Protein AF-0000000084368181 (afdb_homodimer)

Nearest PDB structures (foldseek):
  5nnj-assembly2_D  TM=4.542E-01  e=1.292E+00  Mus musculus
  5nnj-assembly2_C  TM=4.601E-01  e=1.768E+00  Mus musculus
  3c99-assembly1_A  TM=6.081E-01  e=5.822E+00  Drosophila melanogaster
  8bx8-assembly1_D  TM=3.683E-01  e=2.576E+00  Tetrahymena thermophila
  8glv-assembly1_Aa  TM=2.791E-01  e=5.468E+00  Chlamydomonas reinhardtii

Structure (mmCIF, N/CA/C/O backbone):
data_AF-0000000084368181-model_v1
#
loop_
_entity.id
_entity.type
_entity.pdbx_description
1 polymer 'Uncharacterized protein'
#
loop_
_atom_site.group_PDB
_atom_site.id
_atom_site.type_symbol
_atom_site.label_atom_id
_atom_site.label_alt_id
_atom_site.label_comp_id
_atom_site.label_asym_id
_atom_site.label_entity_id
_atom_site.label_seq_id
_atom_site.pdbx_PDB_ins_code
_atom_site.Cartn_x
_atom_site.Cartn_y
_atom_site.Cartn_z
_atom_site.occupancy
_atom_site.B_iso_or_equiv
_atom_site.auth_seq_id
_atom_site.auth_comp_id
_atom_site.auth_asym_id
_atom_site.auth_atom_id
_atom_site.pdbx_PDB_model_num
ATOM 1 N N . MET A 1 1 ? -5.16 -38.75 -65.562 1 32.28 1 MET A N 1
ATOM 2 C CA . MET A 1 1 ? -5.867 -38.469 -64.375 1 32.28 1 MET A CA 1
ATOM 3 C C . MET A 1 1 ? -4.906 -38.469 -63.156 1 32.28 1 MET A C 1
ATOM 5 O O . MET A 1 1 ? -4.422 -39.531 -62.75 1 32.28 1 MET A O 1
ATOM 9 N N . LEU A 1 2 ? -4.02 -37.344 -62.938 1 42.06 2 LEU A N 1
ATOM 10 C CA . LEU A 1 2 ? -2.938 -37.156 -62 1 42.06 2 LEU A CA 1
ATOM 11 C C . LEU A 1 2 ? -3.482 -37.062 -60.562 1 42.06 2 LEU A C 1
ATOM 13 O O . LEU A 1 2 ? -4.25 -36.125 -60.25 1 42.06 2 LEU A O 1
ATOM 17 N N . LYS A 1 3 ? -3.58 -38.188 -59.812 1 43.19 3 LYS A N 1
ATOM 18 C CA . LYS A 1 3 ? -3.98 -38.312 -58.406 1 43.19 3 LYS A CA 1
ATOM 19 C C . LYS A 1 3 ? -3.072 -37.5 -57.5 1 43.19 3 LYS A C 1
ATOM 21 O O . LYS A 1 3 ? -1.874 -37.781 -57.406 1 43.19 3 LYS A O 1
ATOM 26 N N . LEU A 1 4 ? -3.312 -36.188 -57.312 1 40.5 4 LEU A N 1
ATOM 27 C CA . LEU A 1 4 ? -2.623 -35.375 -56.312 1 40.5 4 LEU A CA 1
ATOM 28 C C . LEU A 1 4 ? -2.859 -35.906 -54.906 1 40.5 4 LEU A C 1
ATOM 30 O O . LEU A 1 4 ? -3.996 -35.938 -54.438 1 40.5 4 LEU A O 1
ATOM 34 N N . ARG A 1 5 ? -1.979 -36.781 -54.406 1 43.75 5 ARG A N 1
ATOM 35 C CA . ARG A 1 5 ? -1.954 -37.25 -53 1 43.75 5 ARG A CA 1
ATOM 36 C C . ARG A 1 5 ? -1.767 -36.094 -52.031 1 43.75 5 ARG A C 1
ATOM 38 O O . ARG A 1 5 ? -0.73 -35.406 -52.062 1 43.75 5 ARG A O 1
ATOM 45 N N . GLN A 1 6 ? -2.848 -35.312 -51.625 1 41.56 6 GLN A N 1
ATOM 46 C CA . GLN A 1 6 ? -2.754 -34.312 -50.562 1 41.56 6 GLN A CA 1
ATOM 47 C C . GLN A 1 6 ? -2.248 -34.969 -49.25 1 41.56 6 GLN A C 1
ATOM 49 O O . GLN A 1 6 ? -2.82 -35.938 -48.781 1 41.56 6 GLN A O 1
ATOM 54 N N . SER A 1 7 ? -0.962 -35.031 -48.969 1 41.5 7 SER A N 1
ATOM 55 C CA . SER A 1 7 ? -0.404 -35.438 -47.688 1 41.5 7 SER A CA 1
ATOM 56 C C . SER A 1 7 ? -1.045 -34.688 -46.531 1 41.5 7 SER A C 1
ATOM 58 O O . SER A 1 7 ? -1.044 -33.469 -46.5 1 41.5 7 SER A O 1
ATOM 60 N N . LEU A 1 8 ? -2.115 -35.156 -46 1 42.09 8 LEU A N 1
ATOM 61 C CA . LEU A 1 8 ? -2.676 -34.625 -44.75 1 42.09 8 LEU A CA 1
ATOM 62 C C . LEU A 1 8 ? -1.627 -34.625 -43.656 1 42.09 8 LEU A C 1
ATOM 64 O O . LEU A 1 8 ? -1.164 -35.688 -43.219 1 42.09 8 LEU A O 1
ATOM 68 N N . LYS A 1 9 ? -0.692 -33.656 -43.719 1 41.78 9 LYS A N 1
ATOM 69 C CA . LYS A 1 9 ? 0.228 -33.5 -42.594 1 41.78 9 LYS A CA 1
ATOM 70 C C . LYS A 1 9 ? -0.516 -33.5 -41.281 1 41.78 9 LYS A C 1
ATOM 72 O O . LYS A 1 9 ? -1.484 -32.75 -41.094 1 41.78 9 LYS A O 1
ATOM 77 N N . SER A 1 10 ? -0.56 -34.656 -40.594 1 40.66 10 SER A N 1
ATOM 78 C CA . SER A 1 10 ? -1.075 -34.781 -39.25 1 40.66 10 SER A CA 1
ATOM 79 C C . SER A 1 10 ? -0.501 -33.719 -38.312 1 40.66 10 SER A C 1
ATOM 81 O O . SER A 1 10 ? 0.712 -33.5 -38.281 1 40.66 10 SER A O 1
ATOM 83 N N . ILE A 1 11 ? -1.146 -32.656 -38.156 1 42.47 11 ILE A N 1
ATOM 84 C CA . ILE A 1 11 ? -0.788 -31.719 -37.094 1 42.47 11 ILE A CA 1
ATOM 85 C C . ILE A 1 11 ? -0.52 -32.469 -35.781 1 42.47 11 ILE A C 1
ATOM 87 O O . ILE A 1 11 ? -1.409 -33.156 -35.25 1 42.47 11 ILE A O 1
ATOM 91 N N . HIS A 1 12 ? 0.588 -33.25 -35.719 1 37.12 12 HIS A N 1
ATOM 92 C CA . HIS A 1 12 ? 0.976 -33.844 -34.438 1 37.12 12 HIS A CA 1
ATOM 93 C C . HIS A 1 12 ? 0.698 -32.875 -33.281 1 37.12 12 HIS A C 1
ATOM 95 O O . HIS A 1 12 ? 1.16 -31.734 -33.312 1 37.12 12 HIS A O 1
ATOM 101 N N . SER A 1 13 ? -0.52 -32.875 -32.812 1 41.38 13 SER A N 1
ATOM 102 C CA . SER A 1 13 ? -0.809 -32.219 -31.547 1 41.38 13 SER A CA 1
ATOM 103 C C . SER A 1 13 ? 0.267 -32.531 -30.5 1 41.38 13 SER A C 1
ATOM 105 O O . SER A 1 13 ? 0.464 -33.688 -30.125 1 41.38 13 SER A O 1
ATOM 107 N N . GLN A 1 14 ? 1.488 -32.188 -30.609 1 43.81 14 GLN A N 1
ATOM 108 C CA . GLN A 1 14 ? 2.475 -32.406 -29.562 1 43.81 14 GLN A CA 1
ATOM 109 C C . GLN A 1 14 ? 1.812 -32.438 -28.188 1 43.81 14 GLN A C 1
ATOM 111 O O . GLN A 1 14 ? 1.131 -31.5 -27.797 1 43.81 14 GLN A O 1
ATOM 116 N N . ARG A 1 15 ? 1.293 -33.531 -27.75 1 48.28 15 ARG A N 1
ATOM 117 C CA . ARG A 1 15 ? 0.734 -33.812 -26.422 1 48.28 15 ARG A CA 1
ATOM 118 C C . ARG A 1 15 ? 1.479 -33.031 -25.344 1 48.28 15 ARG A C 1
ATOM 120 O O . ARG A 1 15 ? 2.576 -33.406 -24.938 1 48.28 15 ARG A O 1
ATOM 127 N N . ARG A 1 16 ? 1.591 -31.719 -25.391 1 57.09 16 ARG A N 1
ATOM 128 C CA . ARG A 1 16 ? 2.344 -30.875 -24.469 1 57.09 16 ARG A CA 1
ATOM 129 C C . ARG A 1 16 ? 2.025 -31.234 -23.016 1 57.09 16 ARG A C 1
ATOM 131 O O . ARG A 1 16 ? 0.858 -31.266 -22.625 1 57.09 16 ARG A O 1
ATOM 138 N N . THR A 1 17 ? 3.004 -32.062 -22.359 1 72.56 17 THR A N 1
ATOM 139 C CA . THR A 1 17 ? 3.027 -32.562 -20.984 1 72.56 17 THR A CA 1
ATOM 140 C C . THR A 1 17 ? 2.633 -31.453 -20.016 1 72.56 17 THR A C 1
ATOM 142 O O . THR A 1 17 ? 3.045 -30.297 -20.172 1 72.56 17 THR A O 1
ATOM 145 N N . LEU A 1 18 ? 1.493 -31.578 -19.453 1 83.88 18 LEU A N 1
ATOM 146 C CA . LEU A 1 18 ? 1.002 -30.75 -18.344 1 83.88 18 LEU A CA 1
ATOM 147 C C . LEU A 1 18 ? 1.658 -31.156 -17.031 1 83.88 18 LEU A C 1
ATOM 149 O O . LEU A 1 18 ? 1.724 -32.344 -16.703 1 83.88 18 LEU A O 1
ATOM 153 N N . ILE A 1 19 ? 2.357 -30.25 -16.406 1 90.69 19 ILE A N 1
ATOM 154 C CA . ILE A 1 19 ? 2.99 -30.453 -15.109 1 90.69 19 ILE A CA 1
ATOM 155 C C . ILE A 1 19 ? 2.293 -29.609 -14.047 1 90.69 19 ILE A C 1
ATOM 157 O O . ILE A 1 19 ? 2.031 -28.422 -14.273 1 90.69 19 ILE A O 1
ATOM 161 N N . THR A 1 20 ? 1.934 -30.25 -13 1 92.5 20 THR A N 1
ATOM 162 C CA . THR A 1 20 ? 1.486 -29.484 -11.844 1 92.5 20 THR A CA 1
ATOM 163 C C . THR A 1 20 ? 2.68 -28.938 -11.062 1 92.5 20 THR A C 1
ATOM 165 O O . THR A 1 20 ? 3.639 -29.656 -10.797 1 92.5 20 THR A O 1
ATOM 168 N N . TYR A 1 21 ? 2.617 -27.672 -10.734 1 94.62 21 TYR A N 1
ATOM 169 C CA . TYR A 1 21 ? 3.713 -27.078 -9.977 1 94.62 21 TYR A CA 1
ATOM 170 C C . TYR A 1 21 ? 3.883 -27.766 -8.633 1 94.62 21 TYR A C 1
ATOM 172 O O . TYR A 1 21 ? 2.914 -27.938 -7.887 1 94.62 21 TYR A O 1
ATOM 180 N N . SER A 1 22 ? 5.02 -28.172 -8.258 1 89.81 22 SER A N 1
ATOM 181 C CA . SER A 1 22 ? 5.289 -29.078 -7.148 1 89.81 22 SER A CA 1
ATOM 182 C C . SER A 1 22 ? 5.094 -28.391 -5.801 1 89.81 22 SER A C 1
ATOM 184 O O . SER A 1 22 ? 4.758 -29.031 -4.809 1 89.81 22 SER A O 1
ATOM 186 N N . LYS A 1 23 ? 5.285 -27.078 -5.699 1 91.31 23 LYS A N 1
ATOM 187 C CA . LYS A 1 23 ? 5.273 -26.375 -4.418 1 91.31 23 LYS A CA 1
ATOM 188 C C . LYS A 1 23 ? 3.867 -25.906 -4.062 1 91.31 23 LYS A C 1
ATOM 190 O O . LYS A 1 23 ? 3.623 -25.453 -2.943 1 91.31 23 LYS A O 1
ATOM 195 N N . GLN A 1 24 ? 2.973 -25.922 -5.051 1 89.75 24 GLN A N 1
ATOM 196 C CA . GLN A 1 24 ? 1.565 -25.641 -4.797 1 89.75 24 GLN A CA 1
ATOM 197 C C . GLN A 1 24 ? 0.673 -26.266 -5.859 1 89.75 24 GLN A C 1
ATOM 199 O O . GLN A 1 24 ? 1.143 -26.625 -6.945 1 89.75 24 GLN A O 1
ATOM 204 N N . ASN A 1 25 ? -0.573 -26.359 -5.613 1 92.62 25 ASN A N 1
ATOM 205 C CA . ASN A 1 25 ? -1.427 -27.172 -6.461 1 92.62 25 ASN A CA 1
ATOM 206 C C . ASN A 1 25 ? -2.357 -26.328 -7.316 1 92.62 25 ASN A C 1
ATOM 208 O O . ASN A 1 25 ? -3.289 -26.844 -7.934 1 92.62 25 ASN A O 1
ATOM 212 N N . GLN A 1 26 ? -2.176 -25.047 -7.312 1 96.94 26 GLN A N 1
ATOM 213 C CA . GLN A 1 26 ? -3.076 -24.203 -8.086 1 96.94 26 GLN A CA 1
ATOM 214 C C . GLN A 1 26 ? -2.5 -23.906 -9.469 1 96.94 26 GLN A C 1
ATOM 216 O O . GLN A 1 26 ? -3.227 -23.484 -10.375 1 96.94 26 GLN A O 1
ATOM 221 N N . LEU A 1 27 ? -1.172 -24.109 -9.648 1 97.12 27 LEU A N 1
ATOM 222 C CA . LEU A 1 27 ? -0.516 -23.672 -10.875 1 97.12 27 LEU A CA 1
ATOM 223 C C . LEU A 1 27 ? -0.106 -24.875 -11.727 1 97.12 27 LEU A C 1
ATOM 225 O O . LEU A 1 27 ? 0.336 -25.891 -11.195 1 97.12 27 LEU A O 1
ATOM 229 N N . TYR A 1 28 ? -0.161 -24.688 -12.984 1 96 28 TYR A N 1
ATOM 230 C CA . TYR A 1 28 ? 0.244 -25.672 -13.977 1 96 28 TYR A CA 1
ATOM 231 C C . TYR A 1 28 ? 1.354 -25.141 -14.867 1 96 28 TYR A C 1
ATOM 233 O O . TYR A 1 28 ? 1.358 -23.953 -15.211 1 96 28 TYR A O 1
ATOM 241 N N . ILE A 1 29 ? 2.193 -26 -15.18 1 96.5 29 ILE A N 1
ATOM 242 C CA . ILE A 1 29 ? 3.322 -25.656 -16.031 1 96.5 29 ILE A CA 1
ATOM 243 C C . ILE A 1 29 ? 3.137 -26.266 -17.406 1 96.5 29 ILE A C 1
ATOM 245 O O . ILE A 1 29 ? 2.852 -27.469 -17.531 1 96.5 29 ILE A O 1
ATOM 249 N N . HIS A 1 30 ? 3.264 -25.406 -18.453 1 95.06 30 HIS A N 1
ATOM 250 C CA . HIS A 1 30 ? 3.168 -25.828 -19.844 1 95.06 30 HIS A CA 1
ATOM 251 C C . HIS A 1 30 ? 4.496 -25.641 -20.562 1 95.06 30 HIS A C 1
ATOM 253 O O . HIS A 1 30 ? 4.809 -24.547 -21.016 1 95.06 30 HIS A O 1
ATOM 259 N N . PRO A 1 31 ? 5.227 -26.766 -20.656 1 93.81 31 PRO A N 1
ATOM 260 C CA . PRO A 1 31 ? 6.539 -26.641 -21.297 1 93.81 31 PRO A CA 1
ATOM 261 C C . PRO A 1 31 ? 6.441 -26.219 -22.75 1 93.81 31 PRO A C 1
ATOM 263 O O . PRO A 1 31 ? 5.539 -26.672 -23.469 1 93.81 31 PRO A O 1
ATOM 266 N N . LYS A 1 32 ? 7.277 -25.25 -23 1 89.19 32 LYS A N 1
ATOM 267 C CA . LYS A 1 32 ? 7.418 -24.812 -24.391 1 89.19 32 LYS A CA 1
ATOM 268 C C . LYS A 1 32 ? 8.805 -25.141 -24.938 1 89.19 32 LYS A C 1
ATOM 270 O O . LYS A 1 32 ? 9.438 -26.109 -24.5 1 89.19 32 LYS A O 1
ATOM 275 N N . SER A 1 33 ? 9.242 -24.469 -25.953 1 87.56 33 SER A N 1
ATOM 276 C CA . SER A 1 33 ? 10.555 -24.719 -26.547 1 87.56 33 SER A CA 1
ATOM 277 C C . SER A 1 33 ? 11.648 -23.922 -25.844 1 87.56 33 SER A C 1
ATOM 279 O O . SER A 1 33 ? 11.359 -22.969 -25.109 1 87.56 33 SER A O 1
ATOM 281 N N . ASN A 1 34 ? 12.859 -24.391 -25.922 1 91.81 34 ASN A N 1
ATOM 282 C CA . ASN A 1 34 ? 14.047 -23.672 -25.484 1 91.81 34 ASN A CA 1
ATOM 283 C C . ASN A 1 34 ? 14.008 -23.406 -23.969 1 91.81 34 ASN A C 1
ATOM 285 O O . ASN A 1 34 ? 14.344 -22.312 -23.531 1 91.81 34 ASN A O 1
ATOM 289 N N . ASN A 1 35 ? 13.484 -24.359 -23.172 1 93.38 35 ASN A N 1
ATOM 290 C CA . ASN A 1 35 ? 13.461 -24.328 -21.719 1 93.38 35 ASN A CA 1
ATOM 291 C C . ASN A 1 35 ? 12.5 -23.266 -21.203 1 93.38 35 ASN A C 1
ATOM 293 O O . ASN A 1 35 ? 12.562 -22.891 -20.016 1 93.38 35 ASN A O 1
ATOM 297 N N . LYS A 1 36 ? 11.75 -22.75 -22.125 1 94.44 36 LYS A N 1
ATOM 298 C CA . LYS A 1 36 ? 10.695 -21.828 -21.719 1 94.44 36 LYS A CA 1
ATOM 299 C C . LYS A 1 36 ? 9.43 -22.578 -21.312 1 94.44 36 LYS A C 1
ATOM 301 O O . LYS A 1 36 ? 9.031 -23.531 -21.984 1 94.44 36 LYS A O 1
ATOM 306 N N . ASN A 1 37 ? 8.875 -22.156 -20.219 1 95.5 37 ASN A N 1
ATOM 307 C CA . ASN A 1 37 ? 7.676 -22.797 -19.688 1 95.5 37 ASN A CA 1
ATOM 308 C C . ASN A 1 37 ? 6.617 -21.766 -19.297 1 95.5 37 ASN A C 1
ATOM 310 O O . ASN A 1 37 ? 6.906 -20.812 -18.578 1 95.5 37 ASN A O 1
ATOM 314 N N . LEU A 1 38 ? 5.414 -21.969 -19.797 1 95.31 38 LEU A N 1
ATOM 315 C CA . LEU A 1 38 ? 4.297 -21.141 -19.375 1 95.31 38 LEU A CA 1
ATOM 316 C C . LEU A 1 38 ? 3.723 -21.625 -18.047 1 95.31 38 LEU A C 1
ATOM 318 O O . LEU A 1 38 ? 3.688 -22.828 -17.781 1 95.31 38 LEU A O 1
ATOM 322 N N . VAL A 1 39 ? 3.34 -20.703 -17.25 1 96.44 39 VAL A N 1
ATOM 323 C CA . VAL A 1 39 ? 2.682 -21.031 -15.992 1 96.44 39 VAL A CA 1
ATOM 324 C C . VAL A 1 39 ? 1.277 -20.438 -15.969 1 96.44 39 VAL A C 1
ATOM 326 O O . VAL A 1 39 ? 1.088 -19.266 -16.312 1 96.44 39 VAL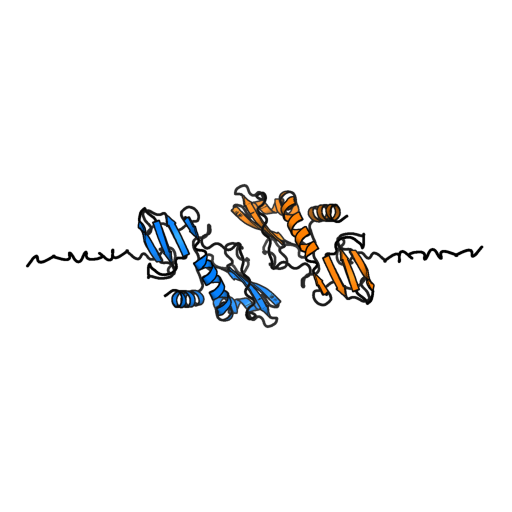 A O 1
ATOM 329 N N . SER A 1 40 ? 0.311 -21.234 -15.609 1 96.25 40 SER A N 1
ATOM 330 C CA . SER A 1 40 ? -1.065 -20.75 -15.586 1 96.25 40 SER A CA 1
ATOM 331 C C . SER A 1 40 ? -1.885 -21.453 -14.516 1 96.25 40 SER A C 1
ATOM 333 O O . SER A 1 40 ? -1.409 -22.406 -13.883 1 96.25 40 SER A O 1
ATOM 335 N N . PHE A 1 41 ? -3.137 -20.984 -14.289 1 97 41 PHE A N 1
ATOM 336 C CA . PHE A 1 41 ? -4.066 -21.594 -13.34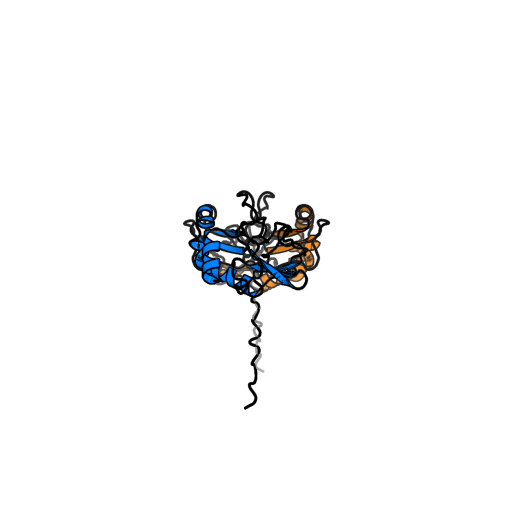4 1 97 41 PHE A CA 1
ATOM 337 C C . PHE A 1 41 ? -4.914 -22.656 -14.031 1 97 41 PHE A C 1
ATOM 339 O O . PHE A 1 41 ? -5.793 -23.25 -13.406 1 97 41 PHE A O 1
ATOM 346 N N . SER A 1 42 ? -4.645 -22.906 -15.289 1 93.88 42 SER A N 1
ATOM 347 C CA . SER A 1 42 ? -5.469 -23.828 -16.062 1 93.88 42 SER A CA 1
ATOM 348 C C . SER A 1 42 ? -4.629 -24.969 -16.641 1 93.88 42 SER A C 1
ATOM 350 O O . SER A 1 42 ? -3.469 -24.766 -17 1 93.88 42 SER A O 1
ATOM 352 N N . LYS A 1 43 ? -5.215 -26.078 -16.781 1 91.56 43 LYS A N 1
ATOM 353 C CA . LYS A 1 43 ? -4.562 -27.203 -17.438 1 91.56 43 LYS A CA 1
ATOM 354 C C . LYS A 1 43 ? -4.453 -26.984 -18.938 1 91.56 43 LYS A C 1
ATOM 356 O O . LYS A 1 43 ? -3.65 -27.641 -19.609 1 91.56 43 LYS A O 1
ATOM 361 N N . ASN A 1 44 ? -5.301 -26.062 -19.391 1 91.12 44 ASN A N 1
ATOM 362 C CA . ASN A 1 44 ? -5.297 -25.734 -20.812 1 91.12 44 ASN A CA 1
ATOM 363 C C . ASN A 1 44 ? -4.121 -24.828 -21.188 1 91.12 44 ASN A C 1
ATOM 365 O O . ASN A 1 44 ? -4.047 -23.688 -20.734 1 91.12 44 ASN A O 1
ATOM 369 N N . PRO A 1 45 ? -3.24 -25.297 -22.031 1 90.12 45 PRO A N 1
ATOM 370 C CA . PRO A 1 45 ? -2.068 -24.5 -22.391 1 90.12 45 PRO A CA 1
ATOM 371 C C . PRO A 1 45 ? -2.436 -23.219 -23.141 1 90.12 45 PRO A C 1
ATOM 373 O O . PRO A 1 45 ? -1.611 -22.312 -23.266 1 90.12 45 PRO A O 1
ATOM 376 N N . GLU A 1 46 ? -3.627 -23.109 -23.625 1 90.94 46 GLU A N 1
ATOM 377 C CA . GLU A 1 46 ? -4.043 -21.953 -24.391 1 90.94 46 GLU A CA 1
ATOM 378 C C . GLU A 1 46 ? -4.672 -20.891 -23.484 1 90.94 46 GLU A C 1
ATOM 380 O O . GLU A 1 46 ? -4.98 -19.781 -23.938 1 90.94 46 GLU A O 1
ATOM 385 N N . SER A 1 47 ? -4.848 -21.266 -22.234 1 92.44 47 SER A N 1
ATOM 386 C CA . SER A 1 47 ? -5.426 -20.328 -21.281 1 92.44 47 SER A CA 1
ATOM 387 C C . SER A 1 47 ? -4.449 -19.188 -20.953 1 92.44 47 SER A C 1
ATOM 389 O O . SER A 1 47 ? -3.252 -19.312 -21.219 1 92.44 47 SER A O 1
ATOM 391 N N . LEU A 1 48 ? -5 -18.156 -20.484 1 95.44 48 LEU A N 1
ATOM 392 C CA . LEU A 1 48 ? -4.199 -17 -20.109 1 95.44 48 LEU A CA 1
ATOM 393 C C . LEU A 1 48 ? -3.17 -17.359 -19.047 1 95.44 48 LEU A C 1
ATOM 395 O O . LEU A 1 48 ? -3.531 -17.812 -17.953 1 95.44 48 LEU A O 1
ATOM 399 N N . ALA A 1 49 ? -1.911 -17.219 -19.344 1 96 49 ALA A N 1
ATOM 400 C CA . ALA A 1 49 ? -0.822 -17.562 -18.438 1 96 49 ALA A CA 1
ATOM 401 C C . ALA A 1 49 ? -0.511 -16.406 -17.484 1 96 49 ALA A C 1
ATOM 403 O O . ALA A 1 49 ? -0.744 -15.242 -17.812 1 96 49 ALA A O 1
ATOM 404 N N . ILE A 1 50 ? 0.027 -16.766 -16.25 1 97.44 50 ILE A N 1
ATOM 405 C CA . ILE A 1 50 ? 0.493 -15.711 -15.367 1 97.44 50 ILE A CA 1
ATOM 406 C C . ILE A 1 50 ? 1.809 -15.141 -15.891 1 97.44 50 ILE A C 1
ATOM 408 O O . ILE A 1 50 ? 2.127 -13.969 -15.641 1 97.44 50 ILE A O 1
ATOM 412 N N . GLY A 1 51 ? 2.553 -15.977 -16.578 1 97.19 51 GLY A N 1
ATOM 413 C CA . GLY A 1 51 ? 3.836 -15.594 -17.141 1 97.19 51 GLY A CA 1
ATOM 414 C C . GLY A 1 51 ? 4.66 -16.781 -17.594 1 97.19 51 GLY A C 1
ATOM 415 O O . GLY A 1 51 ? 4.121 -17.859 -17.844 1 97.19 51 GLY A O 1
ATOM 416 N N . GLU A 1 52 ? 5.957 -16.469 -17.812 1 96.44 52 GLU A N 1
ATOM 417 C CA . GLU A 1 52 ? 6.891 -17.484 -18.281 1 96.44 52 GLU A CA 1
ATOM 418 C C . GLU A 1 52 ? 8.133 -17.547 -17.406 1 96.44 52 GLU A C 1
ATOM 420 O O . GLU A 1 52 ? 8.562 -16.531 -16.859 1 96.44 52 GLU A O 1
ATOM 425 N N . PHE A 1 53 ? 8.625 -18.828 -17.219 1 96.69 53 PHE A N 1
ATOM 426 C CA . PHE A 1 53 ? 9.891 -18.969 -16.5 1 96.69 53 PHE A CA 1
ATOM 427 C C . PHE A 1 53 ? 10.812 -19.953 -17.219 1 96.69 53 PHE A C 1
ATOM 429 O O . PHE A 1 53 ? 10.352 -20.781 -18 1 96.69 53 PHE A O 1
ATOM 436 N N . TYR A 1 54 ? 12.055 -19.781 -17 1 96.5 54 TYR A N 1
ATOM 437 C CA . TYR A 1 54 ? 13.07 -20.625 -17.641 1 96.5 54 TYR A CA 1
ATOM 438 C C . TYR A 1 54 ? 13.453 -21.797 -16.75 1 96.5 54 TYR A C 1
ATOM 440 O O . TYR A 1 54 ? 13.789 -21.609 -15.578 1 96.5 54 TYR A O 1
ATOM 448 N N . SER A 1 55 ? 13.375 -22.938 -17.297 1 95.5 55 SER A N 1
ATOM 449 C CA . SER A 1 55 ? 13.836 -24.141 -16.609 1 95.5 55 SER A CA 1
ATOM 450 C C . SER A 1 55 ? 13.984 -25.312 -17.578 1 95.5 55 SER A C 1
ATOM 452 O O . SER A 1 55 ? 13.117 -25.531 -18.422 1 95.5 55 SER A O 1
ATOM 454 N N . SER A 1 56 ? 15.055 -26.031 -17.484 1 94.19 56 SER A N 1
ATOM 455 C CA . SER A 1 56 ? 15.25 -27.25 -18.281 1 94.19 56 SER A CA 1
ATOM 456 C C . SER A 1 56 ? 14.57 -28.438 -17.625 1 94.19 56 SER A C 1
ATOM 458 O O . SER A 1 56 ? 14.406 -29.484 -18.25 1 94.19 56 SER A O 1
ATOM 460 N N . ASN A 1 57 ? 14.195 -28.297 -16.406 1 93.12 57 ASN A N 1
ATOM 461 C CA . ASN A 1 57 ? 13.508 -29.328 -15.633 1 93.12 57 ASN A CA 1
ATOM 462 C C . ASN A 1 57 ? 12.359 -28.75 -14.812 1 93.12 57 ASN A C 1
ATOM 464 O O . ASN A 1 57 ? 12.398 -28.766 -13.578 1 93.12 57 ASN A O 1
ATOM 468 N N . PRO A 1 58 ? 11.328 -28.328 -15.469 1 92.81 58 PRO A N 1
ATOM 469 C CA . PRO A 1 58 ? 10.258 -27.578 -14.805 1 92.81 58 PRO A CA 1
ATOM 470 C C . PRO A 1 58 ? 9.508 -28.406 -13.766 1 92.81 58 PRO A C 1
ATOM 472 O O . PRO A 1 58 ? 8.883 -27.844 -12.867 1 92.81 58 PRO A O 1
ATOM 475 N N . GLU A 1 59 ? 9.547 -29.719 -13.797 1 89 59 GLU A N 1
ATOM 476 C CA . GLU A 1 59 ? 8.867 -30.594 -12.836 1 89 59 GLU A CA 1
ATOM 477 C C . GLU A 1 59 ? 9.508 -30.5 -11.453 1 89 59 GLU A C 1
ATOM 479 O O . GLU A 1 59 ? 8.836 -30.688 -10.438 1 89 59 GLU A O 1
ATOM 484 N N . ASN A 1 60 ? 10.758 -30.156 -11.438 1 91.12 60 ASN A N 1
ATOM 485 C CA . ASN A 1 60 ? 11.5 -30.234 -10.18 1 91.12 60 ASN A CA 1
ATOM 486 C C . ASN A 1 60 ? 12.047 -28.875 -9.773 1 91.12 60 ASN A C 1
ATOM 488 O O . ASN A 1 60 ? 12.625 -28.734 -8.695 1 91.12 60 ASN A O 1
ATOM 492 N N . GLU A 1 61 ? 11.844 -27.938 -10.625 1 92.25 61 GLU A N 1
ATOM 493 C CA . GLU A 1 61 ? 12.438 -26.641 -10.328 1 92.25 61 GLU A CA 1
ATOM 494 C C . GLU A 1 61 ? 11.383 -25.656 -9.828 1 92.25 61 GLU A C 1
ATOM 496 O O . GLU A 1 61 ? 10.266 -25.609 -10.352 1 92.25 61 GLU A O 1
ATOM 501 N N . GLU A 1 62 ? 11.812 -24.859 -8.867 1 95.44 62 GLU A N 1
ATOM 502 C CA . GLU A 1 62 ? 10.93 -23.844 -8.312 1 95.44 62 GLU A CA 1
ATOM 503 C C . GLU A 1 62 ? 10.914 -22.578 -9.18 1 95.44 62 GLU A C 1
ATOM 505 O O . GLU A 1 62 ? 11.938 -22.219 -9.773 1 95.44 62 GLU A O 1
ATOM 510 N N . ILE A 1 63 ? 9.797 -22.047 -9.211 1 96.75 63 ILE A N 1
ATOM 511 C CA . ILE A 1 63 ? 9.695 -20.75 -9.852 1 96.75 63 ILE A CA 1
ATOM 512 C C . ILE A 1 63 ? 10.195 -19.656 -8.898 1 96.75 63 ILE A C 1
ATOM 514 O O . ILE A 1 63 ? 9.695 -19.547 -7.773 1 96.75 63 ILE A O 1
ATOM 518 N N . THR A 1 64 ? 11.141 -18.906 -9.289 1 96 64 THR A N 1
ATOM 519 C CA . THR A 1 64 ? 11.742 -17.844 -8.492 1 96 64 THR A CA 1
ATOM 520 C C . THR A 1 64 ? 11.82 -16.547 -9.305 1 96 64 THR A C 1
ATOM 522 O O . THR A 1 64 ? 11.523 -16.531 -10.5 1 96 64 THR A O 1
ATOM 525 N N . THR A 1 65 ? 12.203 -15.477 -8.602 1 94.94 65 THR A N 1
ATOM 526 C CA . THR A 1 65 ? 12.367 -14.195 -9.281 1 94.94 65 THR A CA 1
ATOM 527 C C . THR A 1 65 ? 13.523 -14.25 -10.273 1 94.94 65 THR A C 1
ATOM 529 O O . THR A 1 65 ? 13.594 -13.453 -11.211 1 94.94 65 THR A O 1
ATOM 532 N N . LYS A 1 66 ? 14.43 -15.164 -10.18 1 94.62 66 LYS A N 1
ATOM 533 C CA . LYS A 1 66 ? 15.602 -15.273 -11.039 1 94.62 66 LYS A CA 1
ATOM 534 C C . LYS A 1 66 ? 15.258 -15.945 -12.367 1 94.62 66 LYS A C 1
ATOM 536 O O . LYS A 1 66 ? 15.812 -15.594 -13.406 1 94.62 66 LYS A O 1
ATOM 541 N N . ASN A 1 67 ? 14.344 -16.891 -12.312 1 96.81 67 ASN A N 1
ATOM 542 C CA . ASN A 1 67 ? 14.086 -17.656 -13.531 1 96.81 67 ASN A CA 1
ATOM 543 C C . ASN A 1 67 ? 12.742 -17.281 -14.148 1 96.81 67 ASN A C 1
ATOM 545 O O . ASN A 1 67 ? 12.398 -17.75 -15.234 1 96.81 67 ASN A O 1
ATOM 549 N N . PHE A 1 68 ? 11.969 -16.406 -13.367 1 96.31 68 PHE A N 1
ATOM 550 C CA . PHE A 1 68 ? 10.719 -15.898 -13.922 1 96.31 68 PHE A CA 1
ATOM 551 C C . PHE A 1 68 ? 10.977 -14.758 -14.898 1 96.31 68 PHE A C 1
ATOM 553 O O . PHE A 1 68 ? 11.539 -13.727 -14.523 1 96.31 68 PHE A O 1
ATOM 560 N N . ILE A 1 69 ? 10.625 -14.844 -16.156 1 87.75 69 ILE A N 1
ATOM 561 C CA . ILE A 1 69 ? 11.07 -13.992 -17.25 1 87.75 69 ILE A CA 1
ATOM 562 C C . ILE A 1 69 ? 10.102 -12.82 -17.422 1 87.75 69 ILE A C 1
ATOM 564 O O . ILE A 1 69 ? 10.516 -11.688 -17.656 1 87.75 69 ILE A O 1
ATOM 568 N N . SER A 1 70 ? 8.836 -13.094 -17.375 1 89.31 70 SER A N 1
ATOM 569 C CA . SER A 1 70 ? 7.898 -12.023 -17.703 1 89.31 70 SER A CA 1
ATOM 570 C C . SER A 1 70 ? 6.566 -12.219 -16.984 1 89.31 70 SER A C 1
ATOM 572 O O . SER A 1 70 ? 6.078 -13.344 -16.875 1 89.31 70 SER A O 1
ATOM 574 N N . GLU A 1 71 ? 6.125 -11.102 -16.531 1 92.25 71 GLU A N 1
ATOM 575 C CA . GLU A 1 71 ? 4.77 -11.062 -15.984 1 92.25 71 GLU A CA 1
ATOM 576 C C . GLU A 1 71 ? 3.742 -10.789 -17.078 1 92.25 71 GLU A C 1
ATOM 578 O O . GLU A 1 71 ? 3.975 -9.969 -17.969 1 92.25 71 GLU A O 1
ATOM 583 N N . ASN A 1 72 ? 2.723 -11.5 -17.094 1 95.81 72 ASN A N 1
ATOM 584 C CA . ASN A 1 72 ? 1.636 -11.25 -18.031 1 95.81 72 ASN A CA 1
ATOM 585 C C . ASN A 1 72 ? 0.688 -10.172 -17.516 1 95.81 72 ASN A C 1
ATOM 587 O O . ASN A 1 72 ? -0.167 -10.438 -16.672 1 95.81 72 ASN A O 1
ATOM 591 N N . LYS A 1 73 ? 0.745 -9.055 -18.109 1 96.06 73 LYS A N 1
ATOM 592 C CA . LYS A 1 73 ? -0.027 -7.906 -17.656 1 96.06 73 LYS A CA 1
ATOM 593 C C . LYS A 1 73 ? -1.522 -8.133 -17.859 1 96.06 73 LYS A C 1
ATOM 595 O O . LYS A 1 73 ? -2.338 -7.648 -17.062 1 96.06 73 LYS A O 1
ATOM 600 N N . GLU A 1 74 ? -1.853 -8.766 -18.891 1 96.19 74 GLU A N 1
ATOM 601 C CA . GLU A 1 74 ? -3.262 -9.078 -19.109 1 96.19 74 GLU A CA 1
ATOM 602 C C . GLU A 1 74 ? -3.822 -9.93 -17.969 1 96.19 74 GLU A C 1
ATOM 604 O O . GLU A 1 74 ? -4.93 -9.688 -17.5 1 96.19 74 GLU A O 1
ATOM 609 N N . PHE A 1 75 ? -3.07 -10.906 -17.609 1 97.38 75 PHE A N 1
ATOM 610 C CA . PHE A 1 75 ? -3.498 -11.734 -16.5 1 97.38 75 PHE A CA 1
ATOM 611 C C . PHE A 1 75 ? -3.656 -10.898 -15.234 1 97.38 75 PHE A C 1
ATOM 613 O O . PHE A 1 75 ? -4.656 -11.016 -14.516 1 97.38 75 PHE A O 1
ATOM 620 N N . LEU A 1 76 ? -2.664 -10.141 -14.961 1 97.69 76 LEU A N 1
ATOM 621 C CA . LEU A 1 76 ? -2.678 -9.32 -13.758 1 97.69 76 LEU A CA 1
ATOM 622 C C . LEU A 1 76 ? -3.914 -8.43 -13.727 1 97.69 76 LEU A C 1
ATOM 624 O O . LEU A 1 76 ? -4.562 -8.297 -12.68 1 97.69 76 LEU A O 1
ATOM 628 N N . ASN A 1 77 ? -4.246 -7.816 -14.844 1 96.94 77 ASN A N 1
ATOM 629 C CA . ASN A 1 77 ? -5.441 -6.984 -14.938 1 96.94 77 ASN A CA 1
ATOM 630 C C . ASN A 1 77 ? -6.707 -7.789 -14.664 1 96.94 77 ASN A C 1
ATOM 632 O O . ASN A 1 77 ? -7.59 -7.34 -13.93 1 96.94 77 ASN A O 1
ATOM 636 N N . LYS A 1 78 ? -6.746 -8.898 -15.242 1 97 78 LYS A N 1
ATOM 637 C CA . LYS A 1 78 ? -7.902 -9.773 -15.039 1 97 78 LYS A CA 1
ATOM 638 C C . LYS A 1 78 ? -8.023 -10.195 -13.578 1 97 78 LYS A C 1
ATOM 640 O O . LYS A 1 78 ? -9.125 -10.25 -13.031 1 97 78 LYS A O 1
ATOM 645 N N . LEU A 1 79 ? -6.918 -10.539 -13.023 1 97.88 79 LEU A N 1
ATOM 646 C CA . LEU A 1 79 ? -6.887 -10.891 -11.609 1 97.88 79 LEU A CA 1
ATOM 647 C C . LEU A 1 79 ? -7.5 -9.781 -10.758 1 97.88 79 LEU A C 1
ATOM 649 O O . LEU A 1 79 ? -8.359 -10.039 -9.914 1 97.88 79 LEU A O 1
ATOM 653 N N . HIS A 1 80 ? -7.062 -8.547 -10.953 1 98 80 HIS A N 1
ATOM 654 C CA . HIS A 1 80 ? -7.566 -7.414 -10.188 1 98 80 HIS A CA 1
ATOM 655 C C . HIS A 1 80 ? -9.062 -7.219 -10.414 1 98 80 HIS A C 1
ATOM 657 O O . HIS A 1 80 ? -9.805 -6.922 -9.469 1 98 80 HIS A O 1
ATOM 663 N N . GLU A 1 81 ? -9.469 -7.398 -11.633 1 97.25 81 GLU A N 1
ATOM 664 C CA . GLU A 1 81 ? -10.891 -7.301 -11.93 1 97.25 81 GLU A CA 1
ATOM 665 C C . GLU A 1 81 ? -11.688 -8.352 -11.156 1 97.25 81 GLU A C 1
ATOM 667 O O . GLU A 1 81 ? -12.758 -8.055 -10.617 1 97.25 81 GLU A O 1
ATOM 672 N N . LEU A 1 82 ? -11.172 -9.477 -11.156 1 97.56 82 LEU A N 1
ATOM 673 C CA . LEU A 1 82 ? -11.836 -10.578 -10.469 1 97.56 82 LEU A CA 1
ATOM 674 C C . LEU A 1 82 ? -11.906 -10.32 -8.969 1 97.56 82 LEU A C 1
ATOM 676 O O . LEU A 1 82 ? -12.953 -10.547 -8.352 1 97.56 82 LEU A O 1
ATOM 680 N N . ILE A 1 83 ? -10.859 -9.898 -8.383 1 98.06 83 ILE A N 1
ATOM 681 C CA . ILE A 1 83 ? -10.82 -9.602 -6.953 1 98.06 83 ILE A CA 1
ATOM 682 C C . ILE A 1 83 ? -11.836 -8.508 -6.625 1 98.06 83 ILE A C 1
ATOM 684 O O . ILE A 1 83 ? -12.609 -8.633 -5.68 1 98.06 83 ILE A O 1
ATOM 688 N N . LYS A 1 84 ? -11.812 -7.496 -7.426 1 97.56 84 LYS A N 1
ATOM 689 C CA . LYS A 1 84 ? -12.758 -6.402 -7.238 1 97.56 84 LYS A CA 1
ATOM 690 C C . LYS A 1 84 ? -14.195 -6.914 -7.219 1 97.56 84 LYS A C 1
ATOM 692 O O . LYS A 1 84 ? -14.992 -6.508 -6.367 1 97.56 84 LYS A O 1
ATOM 697 N N . LYS A 1 85 ? -14.438 -7.805 -8.062 1 96.81 85 LYS A N 1
ATOM 698 C CA . LYS A 1 85 ? -15.797 -8.305 -8.258 1 96.81 85 LYS A CA 1
ATOM 699 C C . LYS A 1 85 ? -16.188 -9.266 -7.141 1 96.81 85 LYS A C 1
ATOM 701 O O . LYS A 1 85 ? -17.359 -9.305 -6.73 1 96.81 85 LYS A O 1
ATOM 706 N N . HIS A 1 86 ? -15.242 -10.023 -6.523 1 97.31 86 HIS A N 1
ATOM 707 C CA . HIS A 1 86 ? -15.656 -11.195 -5.754 1 97.31 86 HIS A CA 1
ATOM 708 C C . HIS A 1 86 ? -15.133 -11.125 -4.324 1 97.31 86 HIS A C 1
ATOM 710 O O . HIS A 1 86 ? -15.5 -11.945 -3.484 1 97.31 86 HIS A O 1
ATOM 716 N N . ILE A 1 87 ? -14.359 -10.18 -3.975 1 97.69 87 ILE A N 1
ATOM 717 C CA . ILE A 1 87 ? -13.602 -10.227 -2.727 1 97.69 87 ILE A CA 1
ATOM 718 C C . ILE A 1 87 ? -14.57 -10.211 -1.542 1 97.69 87 ILE A C 1
ATOM 720 O O . ILE A 1 87 ? -14.32 -10.859 -0.522 1 97.69 87 ILE A O 1
ATOM 724 N N . ALA A 1 88 ? -15.664 -9.492 -1.687 1 96.19 88 ALA A N 1
ATOM 725 C CA . ALA A 1 88 ? -16.625 -9.391 -0.591 1 96.19 88 ALA A CA 1
ATOM 726 C C . ALA A 1 88 ? -17.234 -10.75 -0.262 1 96.19 88 ALA A C 1
ATOM 728 O O . ALA A 1 88 ? -17.688 -10.977 0.863 1 96.19 88 ALA A O 1
ATOM 729 N N . ASP A 1 89 ? -17.188 -11.664 -1.217 1 96.38 89 ASP A N 1
ATOM 730 C CA . ASP A 1 89 ? -17.797 -12.977 -1.053 1 96.38 89 ASP A CA 1
ATOM 731 C C . ASP A 1 89 ? -16.766 -14.023 -0.647 1 96.38 89 ASP A C 1
ATOM 733 O O . ASP A 1 89 ? -17.125 -15.188 -0.423 1 96.38 89 ASP A O 1
ATOM 737 N N . ASP A 1 90 ? -15.555 -13.703 -0.578 1 96.94 90 ASP A N 1
ATOM 738 C CA . ASP A 1 90 ? -14.492 -14.633 -0.19 1 96.94 90 ASP A CA 1
ATOM 739 C C . ASP A 1 90 ? -14.367 -14.711 1.33 1 96.94 90 ASP A C 1
ATOM 741 O O . ASP A 1 90 ? -13.859 -13.789 1.968 1 96.94 90 ASP A O 1
ATOM 745 N N . PHE A 1 91 ? -14.727 -15.766 1.874 1 95.5 91 PHE A N 1
ATOM 746 C CA . PHE A 1 91 ? -14.797 -15.945 3.32 1 95.5 91 PHE A CA 1
ATOM 747 C C . PHE A 1 91 ? -13.414 -15.867 3.945 1 95.5 91 PHE A C 1
ATOM 749 O O . PHE A 1 91 ? -13.273 -15.477 5.105 1 95.5 91 PHE A O 1
ATOM 756 N N . THR A 1 92 ? -12.414 -16.203 3.184 1 94.19 92 THR A N 1
ATOM 757 C CA . THR A 1 92 ? -11.039 -16.109 3.676 1 94.19 92 THR A CA 1
ATOM 758 C C . THR A 1 92 ? -10.758 -14.703 4.207 1 94.19 92 THR A C 1
ATOM 760 O O . THR A 1 92 ? -10.062 -14.547 5.215 1 94.19 92 THR A O 1
ATOM 763 N N . TYR A 1 93 ? -11.32 -13.688 3.617 1 94.44 93 TYR A N 1
ATOM 764 C CA . TYR A 1 93 ? -11.07 -12.297 3.973 1 94.44 93 TYR A CA 1
ATOM 765 C C . TYR A 1 93 ? -12.227 -11.719 4.773 1 94.44 93 TYR A C 1
ATOM 767 O O . TYR A 1 93 ? -12.023 -10.891 5.664 1 94.44 93 TYR A O 1
ATOM 775 N N . ALA A 1 94 ? -13.391 -12.188 4.484 1 93.69 94 ALA A N 1
ATOM 776 C CA . ALA A 1 94 ? -14.578 -11.672 5.152 1 93.69 94 ALA A CA 1
ATOM 777 C C . ALA A 1 94 ? -14.523 -11.938 6.656 1 93.69 94 ALA A C 1
ATOM 779 O O . ALA A 1 94 ? -14.969 -11.109 7.453 1 93.69 94 ALA A O 1
ATOM 780 N N . VAL A 1 95 ? -13.922 -13.008 7.031 1 91.56 95 VAL A N 1
ATOM 781 C CA . VAL A 1 95 ? -13.875 -13.383 8.445 1 91.56 95 VAL A CA 1
ATOM 782 C C . VAL A 1 95 ? -12.93 -12.438 9.195 1 91.56 95 VAL A C 1
ATOM 784 O O . VAL A 1 95 ? -13.156 -12.133 10.367 1 91.56 95 VAL A O 1
ATOM 787 N N . GLU A 1 96 ? -11.953 -11.992 8.547 1 90.56 96 GLU A N 1
ATOM 788 C CA . GLU A 1 96 ? -10.953 -11.133 9.18 1 90.56 96 GLU A CA 1
ATOM 789 C C . GLU A 1 96 ? -11.383 -9.672 9.148 1 90.56 96 GLU A C 1
ATOM 791 O O . GLU A 1 96 ? -10.852 -8.844 9.891 1 90.56 96 GLU A O 1
ATOM 796 N N . SER A 1 97 ? -12.312 -9.336 8.289 1 94 97 SER A N 1
ATOM 797 C CA . SER A 1 97 ? -12.664 -7.949 8.008 1 94 97 SER A CA 1
ATOM 798 C C . SER A 1 97 ? -13.18 -7.246 9.258 1 94 97 SER A C 1
ATOM 800 O O . SER A 1 97 ? -12.992 -6.035 9.414 1 94 97 SER A O 1
ATOM 802 N N . ALA A 1 98 ? -13.766 -7.99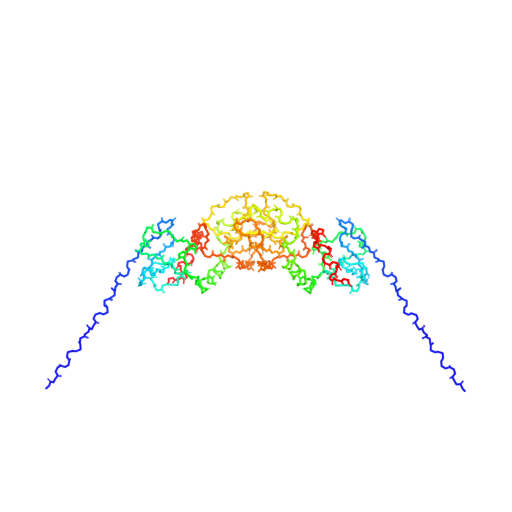6 10.188 1 92.62 98 ALA A N 1
ATOM 803 C CA . ALA A 1 98 ? -14.328 -7.418 11.406 1 92.62 98 ALA A CA 1
ATOM 804 C C . ALA A 1 98 ? -13.242 -6.723 12.234 1 92.62 98 ALA A C 1
ATOM 806 O O . ALA A 1 98 ? -13.523 -5.746 12.938 1 92.62 98 ALA A O 1
ATOM 807 N N . SER A 1 99 ? -12.062 -7.168 12.141 1 90.81 99 SER A N 1
ATOM 808 C CA . SER A 1 99 ? -10.945 -6.613 12.906 1 90.81 99 SER A CA 1
ATOM 809 C C . SER A 1 99 ? -10.453 -5.309 12.289 1 90.81 99 SER A C 1
ATOM 811 O O . SER A 1 99 ? -9.578 -4.648 12.852 1 90.81 99 SER A O 1
ATOM 813 N N . TYR A 1 100 ? -11.047 -4.871 11.141 1 91.19 100 TYR A N 1
ATOM 814 C CA . TYR A 1 100 ? -10.578 -3.701 10.406 1 91.19 100 TYR A CA 1
ATOM 815 C C . TYR A 1 100 ? -11.68 -2.652 10.289 1 91.19 100 TYR A C 1
ATOM 817 O O . TYR A 1 100 ? -11.688 -1.852 9.352 1 91.19 100 TYR A O 1
ATOM 825 N N . ALA A 1 101 ? -12.578 -2.629 11.242 1 93.31 101 ALA A N 1
ATOM 826 C CA . ALA A 1 101 ? -13.703 -1.702 11.156 1 93.31 101 ALA A CA 1
ATOM 827 C C . ALA A 1 101 ? -13.219 -0.27 10.945 1 93.31 101 ALA A C 1
ATOM 829 O O . ALA A 1 101 ? -12.328 0.203 11.656 1 93.31 101 ALA A O 1
ATOM 830 N N . ASP A 1 102 ? -13.789 0.327 9.906 1 92.06 102 ASP A N 1
ATOM 831 C CA . ASP A 1 102 ? -13.547 1.718 9.531 1 92.06 102 ASP A CA 1
ATOM 832 C C . ASP A 1 102 ? -12.109 1.916 9.062 1 92.06 102 ASP A C 1
ATOM 834 O O . ASP A 1 102 ? -11.57 3.023 9.141 1 92.06 102 ASP A O 1
ATOM 838 N N . GLN A 1 103 ? -11.5 0.81 8.602 1 91.88 103 GLN A N 1
ATOM 839 C CA . GLN A 1 103 ? -10.125 0.845 8.117 1 91.88 103 GLN A CA 1
ATOM 840 C C . GLN A 1 103 ? -9.992 0.136 6.77 1 91.88 103 GLN A C 1
ATOM 842 O O . GLN A 1 103 ? -10.969 -0.437 6.27 1 91.88 103 GLN A O 1
ATOM 847 N N . HIS A 1 104 ? -8.875 0.355 6.176 1 94.56 104 HIS A N 1
ATOM 848 C CA . HIS A 1 104 ? -8.539 -0.461 5.016 1 94.56 104 HIS A CA 1
ATOM 849 C C . HIS A 1 104 ? -7.953 -1.806 5.434 1 94.56 104 HIS A C 1
ATOM 851 O O . HIS A 1 104 ? -7.172 -1.877 6.387 1 94.56 104 HIS A O 1
ATOM 857 N N . MET A 1 105 ? -8.328 -2.777 4.762 1 94.31 105 MET A N 1
ATOM 858 C CA . MET A 1 105 ? -7.812 -4.121 4.992 1 94.31 105 MET A CA 1
ATOM 859 C C . MET A 1 105 ? -7.043 -4.625 3.773 1 94.31 105 MET A C 1
ATOM 861 O O . MET A 1 105 ? -7.508 -4.488 2.641 1 94.31 105 MET A O 1
ATOM 865 N N . PRO A 1 106 ? -5.871 -5.148 3.969 1 94.62 106 PRO A N 1
ATOM 866 C CA . PRO A 1 106 ? -5.145 -5.738 2.846 1 94.62 106 PRO A CA 1
ATOM 867 C C . PRO A 1 106 ? -5.785 -7.027 2.336 1 94.62 106 PRO A C 1
ATOM 869 O O . PRO A 1 106 ? -6.277 -7.832 3.133 1 94.62 106 PRO A O 1
ATOM 872 N N . VAL A 1 107 ? -5.859 -7.109 1.039 1 96.12 107 VAL A N 1
ATOM 873 C CA . VAL A 1 107 ? -6.168 -8.367 0.369 1 96.12 107 VAL A CA 1
ATOM 874 C C . VAL A 1 107 ? -4.871 -9.07 -0.037 1 96.12 107 VAL A C 1
ATOM 876 O O . VAL A 1 107 ? -4.289 -8.758 -1.079 1 96.12 107 VAL A O 1
ATOM 879 N N . TYR A 1 108 ? -4.469 -10 0.809 1 95.31 108 TYR A N 1
ATOM 880 C CA . TYR A 1 108 ? -3.119 -10.539 0.679 1 95.31 108 TYR A CA 1
ATOM 881 C C . TYR A 1 108 ? -3.117 -11.812 -0.158 1 95.31 108 TYR A C 1
ATOM 883 O O . TYR A 1 108 ? -4.125 -12.523 -0.223 1 95.31 108 TYR A O 1
ATOM 891 N N . ASP A 1 109 ? -1.992 -11.977 -0.845 1 96.38 109 ASP A N 1
ATOM 892 C CA . ASP A 1 109 ? -1.638 -13.203 -1.55 1 96.38 109 ASP A CA 1
ATOM 893 C C . ASP A 1 109 ? -1.284 -14.32 -0.568 1 96.38 109 ASP A C 1
ATOM 895 O O . ASP A 1 109 ? -0.524 -14.102 0.378 1 96.38 109 ASP A O 1
ATOM 899 N N . LEU A 1 110 ? -1.759 -15.539 -0.756 1 95.94 110 LEU A N 1
ATOM 900 C CA . LEU A 1 110 ? -1.646 -16.625 0.215 1 95.94 110 LEU A CA 1
ATOM 901 C C . LEU A 1 110 ? -0.357 -17.406 0.005 1 95.94 110 LEU A C 1
ATOM 903 O O . LEU A 1 110 ? -0.181 -18.484 0.58 1 95.94 110 LEU A O 1
ATOM 907 N N . ARG A 1 111 ? 0.533 -16.859 -0.833 1 95.5 111 ARG A N 1
ATOM 908 C CA . ARG A 1 111 ? 1.819 -17.531 -0.971 1 95.5 111 ARG A CA 1
ATOM 909 C C . ARG A 1 111 ? 2.584 -17.531 0.349 1 95.5 111 ARG A C 1
ATOM 911 O O . ARG A 1 111 ? 3.471 -18.359 0.56 1 95.5 111 ARG A O 1
ATOM 918 N N . VAL A 1 112 ? 2.289 -16.531 1.173 1 90.56 112 VAL A N 1
ATOM 919 C CA . VAL A 1 112 ? 2.779 -16.484 2.547 1 90.56 112 VAL A CA 1
ATOM 920 C C . VAL A 1 112 ? 1.603 -16.562 3.518 1 90.56 112 VAL A C 1
ATOM 922 O O . VAL A 1 112 ? 0.63 -15.82 3.391 1 90.56 112 VAL A O 1
ATOM 925 N N . THR A 1 113 ? 1.719 -17.438 4.418 1 82.19 113 THR A N 1
ATOM 926 C CA . THR A 1 113 ? 0.662 -17.578 5.414 1 82.19 113 THR A CA 1
ATOM 927 C C . THR A 1 113 ? 0.577 -16.328 6.281 1 82.19 113 THR A C 1
ATOM 929 O O . THR A 1 113 ? 1.594 -15.844 6.785 1 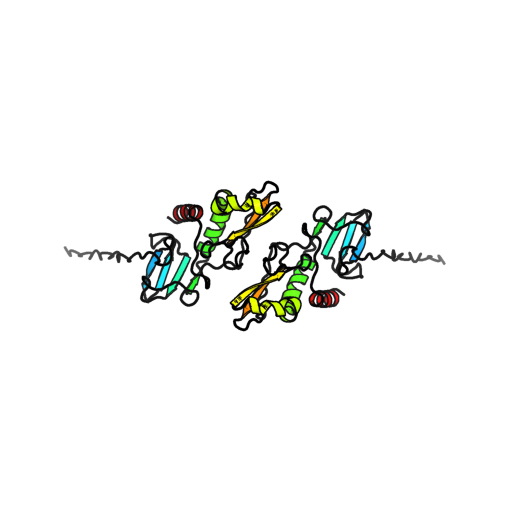82.19 113 THR A O 1
ATOM 932 N N . PRO A 1 114 ? -0.662 -15.867 6.348 1 71.81 114 PRO A N 1
ATOM 933 C CA . PRO A 1 114 ? -0.809 -14.625 7.113 1 71.81 114 PRO A CA 1
ATOM 934 C C . PRO A 1 114 ? -0.475 -14.805 8.594 1 71.81 114 PRO A C 1
ATOM 936 O O . PRO A 1 114 ? -0.751 -15.859 9.172 1 71.81 114 PRO A O 1
ATOM 939 N N . ASN A 1 115 ? 0.4 -14.047 9.047 1 69.81 115 ASN A N 1
ATOM 940 C CA . ASN A 1 115 ? 0.583 -13.82 10.477 1 69.81 115 ASN A CA 1
ATOM 941 C C . ASN A 1 115 ? -0.193 -12.594 10.961 1 69.81 115 ASN A C 1
ATOM 943 O O . ASN A 1 115 ? 0.133 -11.469 10.594 1 69.81 115 ASN A O 1
ATOM 947 N N . TYR A 1 116 ? -1.237 -12.82 11.742 1 62.28 116 TYR A N 1
ATOM 948 C CA . TYR A 1 116 ? -2.207 -11.797 12.102 1 62.28 116 TYR A CA 1
ATOM 949 C C . TYR A 1 116 ? -1.53 -10.633 12.828 1 62.28 116 TYR A C 1
ATOM 951 O O . TYR A 1 116 ? -2.086 -9.539 12.906 1 62.28 116 TYR A O 1
ATOM 959 N N . GLN A 1 117 ? -0.39 -10.93 13.148 1 60.5 117 GLN A N 1
ATOM 960 C CA . GLN A 1 117 ? 0.31 -9.875 13.875 1 60.5 117 GLN A CA 1
ATOM 961 C C . GLN A 1 117 ? 1.099 -8.984 12.922 1 60.5 117 GLN A C 1
ATOM 963 O O . GLN A 1 117 ? 1.542 -7.895 13.305 1 60.5 117 GLN A O 1
ATOM 968 N N . ARG A 1 118 ? 1.031 -9.508 11.727 1 64 118 ARG A N 1
ATOM 969 C CA . ARG A 1 118 ? 1.892 -8.766 10.812 1 64 118 ARG A CA 1
ATOM 970 C C . ARG A 1 118 ? 1.158 -8.43 9.516 1 64 118 ARG A C 1
ATOM 972 O O . ARG A 1 118 ? 0.408 -9.25 8.992 1 64 118 ARG A O 1
ATOM 979 N N . GLN A 1 119 ? 1.227 -7.25 9.195 1 75.44 119 GLN A N 1
ATOM 980 C CA . GLN A 1 119 ? 0.721 -6.891 7.879 1 75.44 119 GLN A CA 1
ATOM 981 C C . GLN A 1 119 ? 1.543 -7.551 6.777 1 75.44 119 GLN A C 1
ATOM 983 O O . GLN A 1 119 ? 2.764 -7.668 6.891 1 75.44 119 GLN A O 1
ATOM 988 N N . PRO A 1 120 ? 0.881 -7.98 5.828 1 85.69 120 PRO A N 1
ATOM 989 C CA . PRO A 1 120 ? 1.606 -8.578 4.703 1 85.69 120 PRO A CA 1
ATOM 990 C C . PRO A 1 120 ? 2.512 -7.578 3.986 1 85.69 120 PRO A C 1
ATOM 992 O O . PRO A 1 120 ? 2.221 -6.379 3.967 1 85.69 120 PRO A O 1
ATOM 995 N N . ASP A 1 121 ? 3.596 -8.125 3.43 1 88.38 121 ASP A N 1
ATOM 996 C CA . ASP A 1 121 ? 4.441 -7.305 2.57 1 88.38 121 ASP A CA 1
AT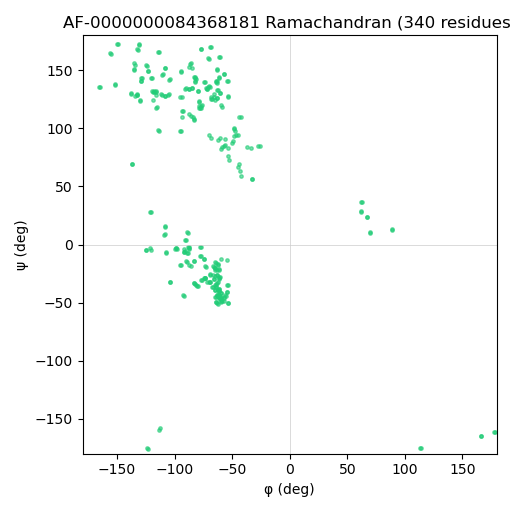OM 997 C C . ASP A 1 121 ? 3.645 -6.723 1.404 1 88.38 121 ASP A C 1
ATOM 999 O O . ASP A 1 121 ? 2.756 -7.383 0.864 1 88.38 121 ASP A O 1
ATOM 1003 N N . VAL A 1 122 ? 4.051 -5.559 1.029 1 91.81 122 VAL A N 1
ATOM 1004 C CA . VAL A 1 122 ? 3.281 -4.855 0.005 1 91.81 122 VAL A CA 1
ATOM 1005 C C . VAL A 1 122 ? 3.367 -5.617 -1.316 1 91.81 122 VAL A C 1
ATOM 1007 O O . VAL A 1 122 ? 2.404 -5.648 -2.086 1 91.81 122 VAL A O 1
ATOM 1010 N N . GLU A 1 123 ? 4.469 -6.328 -1.554 1 94.25 123 GLU A N 1
ATOM 1011 C CA . GLU A 1 123 ? 4.598 -7.078 -2.797 1 94.25 123 GLU A CA 1
ATOM 1012 C C . GLU A 1 123 ? 3.732 -8.336 -2.775 1 94.25 123 GLU A C 1
ATOM 1014 O O . GLU A 1 123 ? 3.531 -8.977 -3.811 1 94.25 123 GLU A O 1
ATOM 1019 N N . ASN A 1 124 ? 3.238 -8.664 -1.602 1 94.94 124 ASN A N 1
ATOM 1020 C CA . ASN A 1 124 ? 2.367 -9.828 -1.433 1 94.94 124 ASN A CA 1
ATOM 1021 C C . ASN A 1 124 ? 0.922 -9.406 -1.174 1 94.94 124 ASN A C 1
ATOM 1023 O O . ASN A 1 124 ? 0.115 -10.211 -0.7 1 94.94 124 ASN A O 1
ATOM 1027 N N . THR A 1 125 ? 0.64 -8.188 -1.446 1 95.75 125 THR A N 1
ATOM 1028 C CA . THR A 1 125 ? -0.699 -7.641 -1.253 1 95.75 125 THR A CA 1
ATOM 1029 C C . THR A 1 125 ? -1.312 -7.23 -2.588 1 95.75 125 THR A C 1
ATOM 1031 O O . THR A 1 125 ? -0.811 -6.32 -3.254 1 95.75 125 THR A O 1
ATOM 1034 N N . PHE A 1 126 ? -2.418 -7.863 -2.947 1 97.81 126 PHE A N 1
ATOM 1035 C CA . PHE A 1 126 ? -3.076 -7.543 -4.211 1 97.81 126 PHE A CA 1
ATOM 1036 C C . PHE A 1 126 ? -3.551 -6.098 -4.223 1 97.81 126 PHE A C 1
ATOM 1038 O O . PHE A 1 126 ? -3.42 -5.402 -5.234 1 97.81 126 PHE A O 1
ATOM 1045 N N . GLY A 1 127 ? -4.109 -5.73 -3.168 1 97.5 127 GLY A N 1
ATOM 1046 C CA . GLY A 1 127 ? -4.727 -4.43 -2.975 1 97.5 127 GLY A CA 1
ATOM 1047 C C . GLY A 1 127 ? -5.375 -4.273 -1.61 1 97.5 127 GLY A C 1
ATOM 1048 O O . GLY A 1 127 ? -5.004 -4.965 -0.66 1 97.5 127 GLY A O 1
ATOM 1049 N N . PHE A 1 128 ? -6.254 -3.303 -1.555 1 97 128 PHE A N 1
ATOM 1050 C CA . PHE A 1 128 ? -6.918 -2.998 -0.291 1 97 128 PHE A CA 1
ATOM 1051 C C . PHE A 1 128 ? -8.414 -2.795 -0.497 1 97 128 PHE A C 1
ATOM 1053 O O . PHE A 1 128 ? -8.844 -2.352 -1.564 1 97 128 PHE A O 1
ATOM 1060 N N . VAL A 1 129 ? -9.078 -3.123 0.56 1 97.62 129 VAL A N 1
ATOM 1061 C CA . VAL A 1 129 ? -10.508 -2.846 0.569 1 97.62 129 VAL A CA 1
ATOM 1062 C C . VAL A 1 129 ? -10.859 -1.996 1.788 1 97.62 129 VAL A C 1
ATOM 1064 O O . VAL A 1 129 ? -10.164 -2.033 2.803 1 97.62 129 VAL A O 1
ATOM 1067 N N . ARG A 1 130 ? -11.898 -1.285 1.649 1 96.81 130 ARG A N 1
ATOM 1068 C CA . ARG A 1 130 ? -12.422 -0.51 2.771 1 96.81 130 ARG A CA 1
ATOM 1069 C C . ARG A 1 130 ? -13.445 -1.315 3.564 1 96.81 130 ARG A C 1
ATOM 1071 O O . ARG A 1 130 ? -14.312 -1.967 2.982 1 96.81 130 ARG A O 1
ATOM 1078 N N . ILE A 1 131 ? -13.242 -1.244 4.887 1 96.81 131 ILE A N 1
ATOM 1079 C CA . ILE A 1 131 ? -14.172 -1.956 5.758 1 96.81 131 ILE A CA 1
ATOM 1080 C C . ILE A 1 131 ? -15.117 -0.96 6.426 1 96.81 131 ILE A C 1
ATOM 1082 O O . ILE A 1 131 ? -14.688 0.091 6.906 1 96.81 131 ILE A O 1
ATOM 1086 N N . GLY A 1 132 ? -16.375 -1.255 6.332 1 96.56 132 GLY A N 1
ATOM 1087 C CA . GLY A 1 132 ? -17.375 -0.424 6.996 1 96.56 132 GLY A CA 1
ATOM 1088 C C . GLY A 1 132 ? -17.328 -0.537 8.508 1 96.56 132 GLY A C 1
ATOM 1089 O O . GLY A 1 132 ? -16.625 -1.396 9.055 1 96.56 132 GLY A O 1
ATOM 1090 N N . SER A 1 133 ? -18.094 0.38 9.156 1 95.81 133 SER A N 1
ATOM 1091 C CA . SER A 1 133 ? -18.156 0.378 10.609 1 95.81 133 SER A CA 1
ATOM 1092 C C . SER A 1 133 ? -18.719 -0.934 11.141 1 95.81 133 SER A C 1
ATOM 1094 O O . SER A 1 133 ? -18.453 -1.323 12.273 1 95.81 133 SER A O 1
ATOM 1096 N N . ASP A 1 134 ? -19.453 -1.654 10.297 1 96.5 134 ASP A N 1
ATOM 1097 C CA . ASP A 1 134 ? -20.062 -2.91 10.711 1 96.5 134 ASP A CA 1
ATOM 1098 C C . ASP A 1 134 ? -19.109 -4.086 10.508 1 96.5 134 ASP A C 1
ATOM 1100 O O . ASP A 1 134 ? -19.484 -5.238 10.734 1 96.5 134 ASP A O 1
ATOM 1104 N N . GLY A 1 135 ? -17.984 -3.768 9.977 1 96.44 135 GLY A N 1
ATOM 1105 C CA . GLY A 1 135 ? -16.969 -4.797 9.836 1 96.44 135 GLY A CA 1
ATOM 1106 C C . GLY A 1 135 ? -17.062 -5.562 8.531 1 96.44 135 GLY A C 1
ATOM 1107 O O . GLY A 1 135 ? -16.438 -6.613 8.367 1 96.44 135 GLY A O 1
ATOM 1108 N N . THR A 1 136 ? -17.828 -5.059 7.625 1 96.94 136 THR A N 1
ATOM 1109 C CA . THR A 1 136 ? -17.984 -5.762 6.359 1 96.94 136 THR A CA 1
ATOM 1110 C C . THR A 1 136 ? -17.266 -5.031 5.234 1 96.94 136 THR A C 1
ATOM 1112 O O . THR A 1 136 ? -17.078 -3.814 5.297 1 96.94 136 THR A O 1
ATOM 1115 N N . ILE A 1 137 ? -16.859 -5.777 4.254 1 97.44 137 ILE A N 1
ATOM 1116 C CA . ILE A 1 137 ? -16.188 -5.195 3.1 1 97.44 137 ILE A CA 1
ATOM 1117 C C . ILE A 1 137 ? -17.172 -4.34 2.305 1 97.44 137 ILE A C 1
ATOM 1119 O O . ILE A 1 137 ? -18.234 -4.82 1.899 1 97.44 137 ILE A O 1
ATOM 1123 N N . LEU A 1 138 ? -16.812 -3.133 2.105 1 96.5 138 LEU A N 1
ATOM 1124 C CA . LEU A 1 138 ? -17.656 -2.26 1.306 1 96.5 138 LEU A CA 1
ATOM 1125 C C . LEU A 1 138 ? -17.562 -2.613 -0.174 1 96.5 138 LEU A C 1
ATOM 1127 O O . LEU A 1 138 ? -16.484 -2.885 -0.684 1 96.5 138 LEU A O 1
ATOM 1131 N N . ASN A 1 139 ? -18.672 -2.584 -0.848 1 91 139 ASN A N 1
ATOM 1132 C CA . ASN A 1 139 ? -18.719 -2.908 -2.27 1 91 139 ASN A CA 1
ATOM 1133 C C . ASN A 1 139 ? -17.906 -1.914 -3.096 1 91 139 ASN A C 1
ATOM 1135 O O . ASN A 1 139 ? -17.922 -0.712 -2.822 1 91 139 ASN A O 1
ATOM 1139 N N . ASP A 1 140 ? -17.203 -2.373 -4.086 1 93.81 140 ASP A N 1
ATOM 1140 C CA . ASP A 1 140 ? -16.469 -1.576 -5.07 1 93.81 140 ASP A CA 1
ATOM 1141 C C . ASP A 1 140 ? -15.391 -0.739 -4.402 1 93.81 140 ASP A C 1
ATOM 1143 O O . ASP A 1 140 ? -15.117 0.386 -4.824 1 93.81 140 ASP A O 1
ATOM 1147 N N . SER A 1 141 ? -14.914 -1.249 -3.303 1 96.75 141 SER A N 1
ATOM 1148 C CA . SER A 1 141 ? -13.922 -0.47 -2.566 1 96.75 141 SER A CA 1
ATOM 1149 C C . SER A 1 141 ? -12.508 -0.952 -2.863 1 96.75 141 SER A C 1
ATOM 1151 O O . SER A 1 141 ? -11.531 -0.341 -2.422 1 96.75 141 SER A O 1
ATOM 1153 N N . TYR A 1 142 ? -12.445 -1.982 -3.65 1 97.94 142 TYR A N 1
ATOM 1154 C CA . TYR A 1 142 ? -11.133 -2.561 -3.938 1 97.94 142 TYR A CA 1
ATOM 1155 C C . TYR A 1 142 ? -10.25 -1.566 -4.676 1 97.94 142 TYR A C 1
ATOM 1157 O O . TYR A 1 142 ? -10.656 -0.995 -5.691 1 97.94 142 TYR A O 1
ATOM 1165 N N . GLN A 1 143 ? -9.062 -1.334 -4.117 1 97.38 143 GLN A N 1
ATOM 1166 C CA . GLN A 1 143 ? -8.039 -0.496 -4.727 1 97.38 143 GLN A CA 1
ATOM 1167 C C . GLN A 1 143 ? -6.777 -1.3 -5.023 1 97.38 143 GLN A C 1
ATOM 1169 O O . GLN A 1 143 ? -6.211 -1.935 -4.133 1 97.38 143 GLN A O 1
ATOM 1174 N N . VAL A 1 144 ? -6.289 -1.142 -6.242 1 97.56 144 VAL A N 1
ATOM 1175 C CA . VAL A 1 144 ? -5.148 -1.918 -6.727 1 97.56 144 VAL A CA 1
ATOM 1176 C C . VAL A 1 144 ? -3.871 -1.44 -6.039 1 97.56 144 VAL A C 1
ATOM 1178 O O . VAL A 1 144 ? -3.674 -0.238 -5.852 1 97.56 144 VAL A O 1
ATOM 1181 N N . ASN A 1 145 ? -3.068 -2.344 -5.566 1 96.75 145 ASN A N 1
ATOM 1182 C CA . ASN A 1 145 ? -1.689 -2.084 -5.168 1 96.75 145 ASN A CA 1
ATOM 1183 C C . ASN A 1 145 ? -0.715 -2.361 -6.309 1 96.75 145 ASN A C 1
ATOM 1185 O O . ASN A 1 145 ? -0.464 -3.518 -6.652 1 96.75 145 ASN A O 1
ATOM 1189 N N . ASP A 1 146 ? -0.083 -1.362 -6.77 1 94.44 146 ASP A N 1
ATOM 1190 C CA . ASP A 1 146 ? 0.757 -1.463 -7.961 1 94.44 146 ASP A CA 1
ATOM 1191 C C . ASP A 1 146 ? 2.094 -2.125 -7.633 1 94.44 146 ASP A C 1
ATOM 1193 O O . ASP A 1 146 ? 2.842 -2.506 -8.539 1 94.44 146 ASP A O 1
ATOM 1197 N N . LEU A 1 147 ? 2.363 -2.297 -6.371 1 94.62 147 LEU A N 1
ATOM 1198 C CA . LEU A 1 147 ? 3.637 -2.889 -5.973 1 94.62 147 LEU A CA 1
ATOM 1199 C C . LEU A 1 147 ? 3.535 -4.41 -5.914 1 94.62 147 LEU A C 1
ATOM 1201 O O . LEU A 1 147 ? 4.547 -5.098 -5.762 1 94.62 147 LEU A O 1
ATOM 1205 N N . TYR A 1 148 ? 2.299 -4.926 -6.074 1 96.12 148 TYR A N 1
ATOM 1206 C CA . TYR A 1 148 ? 2.121 -6.375 -6.07 1 96.12 148 TYR A CA 1
ATOM 1207 C C . TYR A 1 148 ? 2.9 -7.02 -7.211 1 96.12 148 TYR A C 1
ATOM 1209 O O . TYR A 1 148 ? 2.928 -6.496 -8.328 1 96.12 148 TYR A O 1
ATOM 1217 N N . LYS A 1 149 ? 3.438 -8.195 -6.926 1 95.81 149 LYS A N 1
ATOM 1218 C CA . LYS A 1 149 ? 4.152 -8.977 -7.93 1 95.81 149 LYS A CA 1
ATOM 1219 C C . LYS A 1 149 ? 3.641 -10.414 -7.984 1 95.81 149 LYS A C 1
ATOM 1221 O O . LYS A 1 149 ? 3.395 -11.023 -6.941 1 95.81 149 LYS A O 1
ATOM 1226 N N . LEU A 1 150 ? 3.555 -10.914 -9.156 1 97.94 150 LEU A N 1
ATOM 1227 C CA . LEU A 1 150 ? 3.064 -12.273 -9.359 1 97.94 150 LEU A CA 1
ATOM 1228 C C . LEU A 1 150 ? 4.062 -13.297 -8.82 1 97.94 150 LEU A C 1
ATOM 1230 O O . LEU A 1 150 ? 3.674 -14.398 -8.414 1 97.94 150 LEU A O 1
ATOM 1234 N N . VAL A 1 151 ? 5.32 -12.945 -8.914 1 97.19 151 VAL A N 1
ATOM 1235 C CA . VAL A 1 151 ? 6.387 -13.781 -8.359 1 97.19 151 VAL A CA 1
ATOM 1236 C C . VAL A 1 151 ? 7.312 -12.93 -7.496 1 97.19 151 VAL A C 1
ATOM 1238 O O . VAL A 1 151 ? 7.766 -11.867 -7.918 1 97.19 151 VAL A O 1
ATOM 1241 N N . THR A 1 152 ? 7.469 -13.32 -6.281 1 94.88 152 THR A N 1
ATOM 1242 C CA . THR A 1 152 ? 8.398 -12.672 -5.355 1 94.88 152 THR A CA 1
ATOM 1243 C C . THR A 1 152 ? 9.406 -13.68 -4.812 1 94.88 152 THR A C 1
ATOM 1245 O O . THR A 1 152 ? 9.453 -14.828 -5.262 1 94.88 152 THR A O 1
ATOM 1248 N N . SER A 1 153 ? 10.258 -13.211 -3.877 1 91.94 153 SER A N 1
ATOM 1249 C CA . SER A 1 153 ? 11.211 -14.109 -3.236 1 91.94 153 SER A CA 1
ATOM 1250 C C . SER A 1 153 ? 10.5 -15.203 -2.451 1 91.94 153 SER A C 1
ATOM 1252 O O . SER A 1 153 ? 11.102 -16.234 -2.135 1 91.94 153 SER A O 1
ATOM 1254 N N . ASP A 1 154 ? 9.211 -15 -2.162 1 93.44 154 ASP A N 1
ATOM 1255 C CA . ASP A 1 154 ? 8.414 -15.977 -1.419 1 93.44 154 ASP A CA 1
ATOM 1256 C C . ASP A 1 154 ? 7.785 -17 -2.357 1 93.44 154 ASP A C 1
ATOM 1258 O O . ASP A 1 154 ? 7.16 -17.969 -1.904 1 93.44 154 ASP A O 1
ATOM 1262 N N . GLY A 1 155 ? 7.992 -16.828 -3.686 1 95.56 155 GLY A N 1
ATOM 1263 C CA . GLY A 1 155 ? 7.434 -17.75 -4.652 1 95.56 155 GLY A CA 1
ATOM 1264 C C . GLY A 1 155 ? 6.367 -17.125 -5.535 1 95.56 155 GLY A C 1
ATOM 1265 O O . GLY A 1 155 ? 6.168 -15.914 -5.516 1 95.56 155 GLY A O 1
ATOM 1266 N N . PRO A 1 156 ? 5.73 -17.984 -6.387 1 97.69 156 PRO A N 1
ATOM 1267 C CA . PRO A 1 156 ? 4.672 -17.5 -7.273 1 97.69 156 PRO A CA 1
ATOM 1268 C C . PRO A 1 156 ? 3.346 -17.281 -6.547 1 97.69 156 PRO A C 1
ATOM 1270 O O . PRO A 1 156 ? 3.17 -17.766 -5.422 1 97.69 156 PRO A O 1
ATOM 1273 N N . ILE A 1 157 ? 2.445 -16.641 -7.191 1 98.06 157 ILE A N 1
ATOM 1274 C CA . ILE A 1 157 ? 1.121 -16.281 -6.695 1 98.06 157 ILE A CA 1
ATOM 1275 C C . ILE A 1 157 ? 0.4 -17.531 -6.184 1 98.06 157 ILE A C 1
ATOM 1277 O O . ILE A 1 157 ? 0.52 -18.609 -6.766 1 98.06 157 ILE A O 1
ATOM 1281 N N . LYS A 1 158 ? -0.311 -17.359 -5.094 1 97.81 158 LYS A N 1
ATOM 1282 C CA . LYS A 1 158 ? -1.303 -18.297 -4.559 1 97.81 158 LYS A CA 1
ATOM 1283 C C . LYS A 1 158 ? -2.543 -17.547 -4.07 1 97.81 158 LYS A C 1
ATOM 1285 O O . LYS A 1 158 ? -2.432 -16.547 -3.363 1 97.81 158 LYS A O 1
ATOM 1290 N N . VAL A 1 159 ? -3.713 -18.031 -4.527 1 97.75 159 VAL A N 1
ATOM 1291 C CA . VAL A 1 159 ? -4.941 -17.328 -4.164 1 97.75 159 VAL A CA 1
ATOM 1292 C C . VAL A 1 159 ? -5.797 -18.219 -3.266 1 97.75 159 VAL A C 1
ATOM 1294 O O . VAL A 1 159 ? -5.477 -19.406 -3.064 1 97.75 159 VAL A O 1
ATOM 1297 N N . SER A 1 160 ? -6.789 -17.625 -2.629 1 96.81 160 SER A N 1
ATOM 1298 C CA . SER A 1 160 ? -7.73 -18.406 -1.833 1 96.81 160 SER A CA 1
ATOM 1299 C C . SER A 1 160 ? -8.477 -19.422 -2.695 1 96.81 160 SER A C 1
ATOM 1301 O O . SER A 1 160 ? -8.523 -19.297 -3.918 1 96.81 160 SER A O 1
ATOM 1303 N N . ASP A 1 161 ? -9.055 -20.422 -2.033 1 97.06 161 ASP A N 1
ATOM 1304 C CA . ASP A 1 161 ? -9.82 -21.438 -2.762 1 97.06 161 ASP A CA 1
ATOM 1305 C C . ASP A 1 161 ? -10.977 -20.797 -3.531 1 97.06 161 ASP A C 1
ATOM 1307 O O . ASP A 1 161 ? -11.25 -21.172 -4.676 1 97.06 161 ASP A O 1
ATOM 1311 N N . TYR A 1 162 ? -11.609 -19.906 -2.928 1 98 162 TYR A N 1
ATOM 1312 C CA . TYR A 1 162 ? -12.734 -19.234 -3.568 1 98 162 TYR A CA 1
ATOM 1313 C C . TYR A 1 162 ? -12.281 -18.469 -4.809 1 98 162 TYR A C 1
ATOM 1315 O O . TYR A 1 162 ? -12.852 -18.625 -5.887 1 98 162 TYR A O 1
ATOM 1323 N N . LEU A 1 163 ? -11.242 -17.656 -4.688 1 97.44 163 LEU A N 1
ATOM 1324 C CA . LEU A 1 163 ? -10.734 -16.891 -5.82 1 97.44 163 LEU A CA 1
ATOM 1325 C C . LEU A 1 163 ? -10.203 -17.812 -6.91 1 97.44 163 LEU A C 1
ATOM 1327 O O . LEU A 1 163 ? -10.312 -17.516 -8.102 1 97.44 163 LEU A O 1
ATOM 1331 N N . HIS A 1 164 ? -9.617 -18.875 -6.445 1 97.75 164 HIS A N 1
ATOM 1332 C CA . HIS A 1 164 ? -9.141 -19.859 -7.398 1 97.75 164 HIS A CA 1
ATOM 1333 C C . HIS A 1 164 ? -10.273 -20.391 -8.273 1 97.75 164 HIS A C 1
ATOM 1335 O O . HIS A 1 164 ? -10.141 -20.469 -9.492 1 97.75 164 HIS A O 1
ATOM 1341 N N . GLU A 1 165 ? -11.312 -20.75 -7.664 1 96.81 165 GLU A N 1
ATOM 1342 C CA . GLU A 1 165 ? -12.484 -21.234 -8.383 1 96.81 165 GLU A CA 1
ATOM 1343 C C . GLU A 1 165 ? -12.977 -20.203 -9.398 1 96.81 165 GLU A C 1
ATOM 1345 O O . GLU A 1 165 ? -13.242 -20.531 -10.555 1 96.81 165 GLU A O 1
ATOM 1350 N N . LYS A 1 166 ? -13.062 -18.969 -8.961 1 96.31 166 LYS A N 1
ATOM 1351 C CA . LYS A 1 166 ? -13.531 -17.891 -9.844 1 96.31 166 LYS A CA 1
ATOM 1352 C C . LYS A 1 166 ? -12.57 -17.672 -11 1 96.31 166 LYS A C 1
ATOM 1354 O O . LYS A 1 166 ? -13 -17.406 -12.125 1 96.31 166 LYS A O 1
ATOM 1359 N N . LEU A 1 167 ? -11.328 -17.766 -10.695 1 95.38 167 LEU A N 1
ATOM 1360 C CA . LEU A 1 167 ? -10.297 -17.578 -11.711 1 95.38 167 LEU A CA 1
ATOM 1361 C C . LEU A 1 167 ? -10.391 -18.656 -12.781 1 95.38 167 LEU A C 1
ATOM 1363 O O . LEU A 1 167 ? -10.352 -18.359 -13.977 1 95.38 167 LEU A O 1
ATOM 1367 N N . VAL A 1 168 ? -10.461 -19.875 -12.406 1 94.06 168 VAL A N 1
ATOM 1368 C CA . VAL A 1 168 ? -10.531 -21 -13.336 1 94.06 168 VAL A CA 1
ATOM 1369 C C . VAL A 1 168 ? -11.789 -20.875 -14.188 1 94.06 168 VAL A C 1
ATOM 1371 O O . VAL A 1 168 ? -11.758 -21.125 -15.398 1 94.06 168 VAL A O 1
ATOM 1374 N N . GLU A 1 169 ? -12.859 -20.469 -13.562 1 93.06 169 GLU A N 1
ATOM 1375 C CA . GLU A 1 169 ? -14.109 -20.281 -14.289 1 93.06 169 GLU A CA 1
ATOM 1376 C C . GLU A 1 169 ? -13.961 -19.219 -15.383 1 93.06 169 GLU A C 1
ATOM 1378 O O . GLU A 1 169 ? -14.531 -19.359 -16.469 1 93.06 169 GLU A O 1
ATOM 1383 N N . GLU A 1 170 ? -13.25 -18.234 -15.078 1 89.94 170 GLU A N 1
ATOM 1384 C CA . GLU A 1 170 ? -13.109 -17.109 -16.016 1 89.94 170 GLU A CA 1
ATOM 1385 C C . GLU A 1 170 ? -12.094 -17.438 -17.109 1 89.94 170 GLU A C 1
ATOM 1387 O O . GLU A 1 170 ? -12.219 -16.969 -18.234 1 89.94 170 GLU A O 1
ATOM 1392 N N . LEU A 1 171 ? -11.07 -18.141 -16.781 1 85.25 171 LEU A N 1
ATOM 1393 C CA . LEU A 1 171 ? -9.984 -18.406 -17.719 1 85.25 171 LEU A CA 1
ATOM 1394 C C . LEU A 1 171 ? -10.328 -19.578 -18.625 1 85.25 171 LEU A C 1
ATOM 1396 O O . LEU A 1 171 ? -9.789 -19.688 -19.734 1 85.25 171 LEU A O 1
ATOM 1400 N N . ASP A 1 172 ? -11.016 -20.5 -18.203 1 75.06 172 ASP A N 1
ATOM 1401 C CA . ASP A 1 172 ? -11.391 -21.672 -19 1 75.06 172 ASP A CA 1
ATOM 1402 C C . ASP A 1 172 ? -12.703 -21.422 -19.75 1 75.06 172 ASP A C 1
ATOM 1404 O O . ASP A 1 172 ? -12.867 -21.859 -20.891 1 75.06 172 ASP A O 1
ATOM 1408 N N . MET B 1 1 ? -9.242 74.188 -10.594 1 32.25 1 MET B N 1
ATOM 1409 C CA . MET B 1 1 ? -8.203 73.25 -10.32 1 32.25 1 MET B CA 1
ATOM 1410 C C . MET B 1 1 ? -8.703 72.188 -9.352 1 32.25 1 MET B C 1
ATOM 1412 O O . MET B 1 1 ? -8.914 72.438 -8.164 1 32.25 1 MET B O 1
ATOM 1416 N N . LEU B 1 2 ? -9.562 71.125 -9.828 1 43.06 2 LEU B N 1
ATOM 1417 C CA . LEU B 1 2 ? -10.266 70.125 -9.039 1 43.06 2 LEU B CA 1
ATOM 1418 C C . LEU B 1 2 ? -9.281 69.125 -8.422 1 43.06 2 LEU B C 1
ATOM 1420 O O . LEU B 1 2 ? -8.539 68.5 -9.141 1 43.06 2 LEU B O 1
ATOM 1424 N N . LYS B 1 3 ? -8.844 69.375 -7.152 1 43.62 3 LYS B N 1
ATOM 1425 C CA . LYS B 1 3 ? -8.039 68.5 -6.289 1 43.62 3 LYS B CA 1
ATOM 1426 C C . LYS B 1 3 ? -8.656 67.125 -6.137 1 43.62 3 LYS B C 1
ATOM 1428 O O . LYS B 1 3 ? -9.727 67 -5.535 1 43.62 3 LYS B O 1
ATOM 1433 N N . LEU B 1 4 ? -8.445 66.188 -7.059 1 40.59 4 LEU B N 1
ATOM 1434 C CA . LEU B 1 4 ? -8.852 64.812 -6.902 1 40.59 4 LEU B CA 1
ATOM 1435 C C . LEU B 1 4 ? -8.141 64.125 -5.711 1 40.59 4 LEU B C 1
ATOM 1437 O O . LEU B 1 4 ? -6.914 64.062 -5.703 1 40.59 4 LEU B O 1
ATOM 1441 N N . ARG B 1 5 ? -8.727 64.188 -4.504 1 43.84 5 ARG B N 1
ATOM 1442 C CA . ARG B 1 5 ? -8.281 63.438 -3.322 1 43.84 5 ARG B CA 1
ATOM 1443 C C . ARG B 1 5 ? -8.25 61.938 -3.588 1 43.84 5 ARG B C 1
ATOM 1445 O O . ARG B 1 5 ? -9.289 61.344 -3.865 1 43.84 5 ARG B O 1
ATOM 1452 N N . GLN B 1 6 ? -7.148 61.344 -4.188 1 41.81 6 GLN B N 1
ATOM 1453 C CA . GLN B 1 6 ? -6.98 59.906 -4.27 1 41.81 6 GLN B CA 1
ATOM 1454 C C . GLN B 1 6 ? -7.031 59.25 -2.883 1 41.81 6 GLN B C 1
ATOM 1456 O O . GLN B 1 6 ? -6.262 59.625 -1.993 1 41.81 6 GLN B O 1
ATOM 1461 N N . SER B 1 7 ? -8.172 58.906 -2.309 1 41.72 7 SER B N 1
ATOM 1462 C CA . SER B 1 7 ? -8.281 58.125 -1.082 1 41.72 7 SER B CA 1
ATOM 1463 C C . SER B 1 7 ? -7.41 56.875 -1.142 1 41.72 7 SER B C 1
ATOM 1465 O O . SER B 1 7 ? -7.527 56.062 -2.07 1 41.72 7 SER B O 1
ATOM 1467 N N . LEU B 1 8 ? -6.191 56.938 -0.75 1 42.78 8 LEU B N 1
ATOM 1468 C CA . LEU B 1 8 ? -5.344 55.781 -0.539 1 42.78 8 LEU B CA 1
ATOM 1469 C C . LEU B 1 8 ? -6.023 54.781 0.39 1 42.78 8 LEU B C 1
ATOM 1471 O O . LEU B 1 8 ? -6.238 55.062 1.569 1 42.78 8 LEU B O 1
ATOM 1475 N N . LYS B 1 9 ? -7.039 54.094 -0.125 1 42.38 9 LYS B N 1
ATOM 1476 C CA . LYS B 1 9 ? -7.594 52.969 0.654 1 42.38 9 LYS B CA 1
ATOM 1477 C C . LYS B 1 9 ? -6.488 52.094 1.233 1 42.38 9 LYS B C 1
ATOM 1479 O O . LYS B 1 9 ? -5.621 51.625 0.5 1 42.38 9 LYS B O 1
ATOM 1484 N N . SER B 1 10 ? -6.105 52.375 2.461 1 40.75 10 SER B N 1
ATOM 1485 C CA . SER B 1 10 ? -5.195 51.5 3.217 1 40.75 10 SER B CA 1
ATOM 1486 C C . SER B 1 10 ? -5.605 50.031 3.117 1 40.75 10 SER B C 1
ATOM 1488 O O . SER B 1 10 ? -6.777 49.719 3.303 1 40.75 10 SER B O 1
ATOM 1490 N N . ILE B 1 11 ? -5.074 49.344 2.248 1 42.41 11 ILE B N 1
ATOM 1491 C CA . ILE B 1 11 ? -5.219 47.875 2.266 1 42.41 11 ILE B CA 1
ATOM 1492 C C . ILE B 1 11 ? -5.008 47.344 3.684 1 42.41 11 ILE B C 1
ATOM 1494 O O . ILE B 1 11 ? -3.928 47.531 4.254 1 42.41 11 ILE B O 1
ATOM 1498 N N . HIS B 1 12 ? -5.93 47.688 4.633 1 36.91 12 HIS B N 1
ATOM 1499 C CA . HIS B 1 12 ? -5.867 47.031 5.941 1 36.91 12 HIS B CA 1
ATOM 1500 C C . HIS B 1 12 ? -5.391 45.594 5.828 1 36.91 12 HIS B C 1
ATOM 1502 O O . HIS B 1 12 ? -5.973 44.812 5.09 1 36.91 12 HIS B O 1
ATOM 1508 N N . SER B 1 13 ? -4.105 45.406 5.762 1 41.19 13 SER B N 1
ATOM 1509 C CA . SER B 1 13 ? -3.529 44.094 5.949 1 41.19 13 SER B CA 1
ATOM 1510 C C . SER B 1 13 ? -4.199 43.344 7.109 1 41.19 13 SER B C 1
ATOM 1512 O O . SER B 1 13 ? -4.109 43.781 8.258 1 41.19 13 SER B O 1
ATOM 1514 N N . GLN B 1 14 ? -5.438 43.062 7.168 1 44 14 GLN B N 1
ATOM 1515 C CA . GLN B 1 14 ? -6.023 42.281 8.25 1 44 14 GLN B CA 1
ATOM 1516 C C . GLN B 1 14 ? -4.984 41.375 8.875 1 44 14 GLN B C 1
ATOM 1518 O O . GLN B 1 14 ? -4.367 40.562 8.18 1 44 14 GLN B O 1
ATOM 1523 N N . ARG B 1 15 ? -4.207 41.812 9.797 1 48.25 15 ARG B N 1
ATOM 1524 C CA . ARG B 1 15 ? -3.26 41.031 10.609 1 48.25 15 ARG B CA 1
ATOM 1525 C C . ARG B 1 15 ? -3.76 39.625 10.859 1 48.25 15 ARG B C 1
ATOM 1527 O O . ARG B 1 15 ? -4.625 39.406 11.703 1 48.25 15 ARG B O 1
ATOM 1534 N N . ARG B 1 16 ? -4.074 38.812 9.867 1 56.69 16 ARG B N 1
ATOM 1535 C CA . ARG B 1 16 ? -4.641 37.469 9.969 1 56.69 16 ARG B CA 1
ATOM 1536 C C . ARG B 1 16 ? -3.861 36.625 10.969 1 56.69 16 ARG B C 1
ATOM 1538 O O . ARG B 1 16 ? -2.639 36.5 10.859 1 56.69 16 ARG B O 1
ATOM 1545 N N . THR B 1 17 ? -4.465 36.531 12.273 1 72.25 17 THR B N 1
ATOM 1546 C CA . THR B 1 17 ? -4.012 35.781 13.438 1 72.25 17 THR B CA 1
ATOM 1547 C C . THR B 1 17 ? -3.506 34.375 13.031 1 72.25 17 THR B C 1
ATOM 1549 O O . THR B 1 17 ? -4.094 33.719 12.172 1 72.25 17 THR B O 1
ATOM 1552 N N . LEU B 1 18 ? -2.25 34.188 13.117 1 84.12 18 LEU B N 1
ATOM 1553 C CA . LEU B 1 18 ? -1.574 32.906 12.969 1 84.12 18 LEU B CA 1
ATOM 1554 C C . LEU B 1 18 ? -1.732 32.062 14.227 1 84.12 18 LEU B C 1
ATOM 1556 O O . LEU B 1 18 ? -1.516 32.562 15.344 1 84.12 18 LEU B O 1
ATOM 1560 N N . ILE B 1 19 ? -2.346 30.906 14.086 1 90.75 19 ILE B N 1
ATOM 1561 C CA . ILE B 1 19 ? -2.518 29.969 15.188 1 90.75 19 ILE B CA 1
ATOM 1562 C C . ILE B 1 19 ? -1.67 28.719 14.938 1 90.75 19 ILE B C 1
ATOM 1564 O O . ILE B 1 19 ? -1.664 28.188 13.828 1 90.75 19 ILE B O 1
ATOM 1568 N N . THR 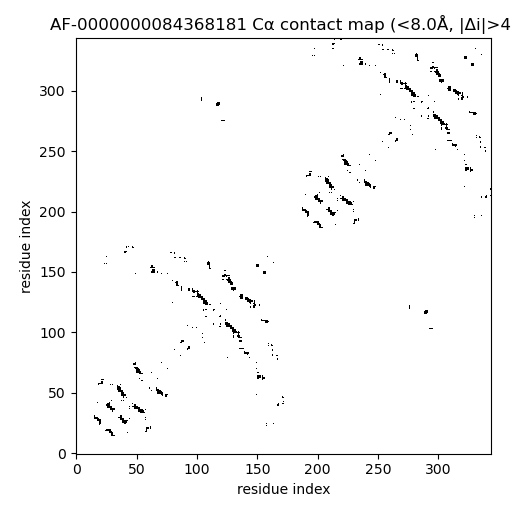B 1 20 ? -0.928 28.391 15.93 1 92.56 20 THR B N 1
ATOM 1569 C CA . THR B 1 20 ? -0.274 27.078 15.875 1 92.56 20 THR B CA 1
ATOM 1570 C C . THR B 1 20 ? -1.246 25.969 16.266 1 92.56 20 THR B C 1
ATOM 1572 O O . THR B 1 20 ? -1.966 26.094 17.25 1 92.56 20 THR B O 1
ATOM 1575 N N . TYR B 1 21 ? -1.266 24.938 15.461 1 94.75 21 TYR B N 1
ATOM 1576 C CA . TYR B 1 21 ? -2.16 23.828 15.766 1 94.75 21 TYR B CA 1
ATOM 1577 C C . TYR B 1 21 ? -1.82 23.219 17.125 1 94.75 21 TYR B C 1
ATOM 1579 O O . TYR B 1 21 ? -0.659 22.891 17.391 1 94.75 21 TYR B O 1
ATOM 1587 N N . SER B 1 22 ? -2.73 23.016 17.984 1 90 22 SER B N 1
ATOM 1588 C CA . SER B 1 22 ? -2.523 22.703 19.391 1 90 22 SER B CA 1
ATOM 1589 C C . SER B 1 22 ? -2.035 21.281 19.578 1 90 22 SER B C 1
ATOM 1591 O O . SER B 1 22 ? -1.331 20.984 20.547 1 90 22 SER B O 1
ATOM 1593 N N . LYS B 1 23 ? -2.367 20.344 18.703 1 91.56 23 LYS B N 1
ATOM 1594 C CA . LYS B 1 23 ? -2.07 18.922 18.906 1 91.56 23 LYS B CA 1
ATOM 1595 C C . LYS B 1 23 ? -0.708 18.562 18.328 1 91.56 23 LYS B C 1
ATOM 1597 O O . LYS B 1 23 ? -0.212 17.453 18.547 1 91.56 23 LYS B O 1
ATOM 1602 N N . GLN B 1 24 ? -0.162 19.453 17.5 1 90.06 24 GLN B N 1
ATOM 1603 C CA . GLN B 1 24 ? 1.198 19.281 17 1 90.06 24 GLN B CA 1
ATOM 1604 C C . GLN B 1 24 ? 1.812 20.625 16.609 1 90.06 24 GLN B C 1
ATOM 1606 O O . GLN B 1 24 ? 1.093 21.609 16.391 1 90.06 24 GLN B O 1
ATOM 1611 N N . ASN B 1 25 ? 3.078 20.672 16.453 1 92.69 25 ASN B N 1
ATOM 1612 C CA . ASN B 1 25 ? 3.744 21.969 16.328 1 92.69 25 ASN B CA 1
ATOM 1613 C C . ASN B 1 25 ? 4.242 22.219 14.914 1 92.69 25 ASN B C 1
ATOM 1615 O O . ASN B 1 25 ? 5.008 23.156 14.672 1 92.69 25 ASN B O 1
ATOM 1619 N N . GLN B 1 26 ? 3.887 21.391 13.992 1 97 26 GLN B N 1
ATOM 1620 C CA . GLN B 1 26 ? 4.379 21.562 12.633 1 97 26 GLN B CA 1
ATOM 1621 C C . GLN B 1 26 ? 3.379 22.344 11.781 1 97 26 GLN B C 1
ATOM 1623 O O . GLN B 1 26 ? 3.732 22.875 10.727 1 97 26 GLN B O 1
ATOM 1628 N N . LEU B 1 27 ? 2.105 22.422 12.258 1 97.19 27 LEU B N 1
ATOM 1629 C CA . LEU B 1 27 ? 1.056 22.984 11.414 1 97.19 27 LEU B CA 1
ATOM 1630 C C . LEU B 1 27 ? 0.587 24.328 11.961 1 97.19 27 LEU B C 1
ATOM 1632 O O . LEU B 1 27 ? 0.482 24.516 13.18 1 97.19 27 LEU B O 1
ATOM 1636 N N . TYR B 1 28 ? 0.241 25.188 11.062 1 96.06 28 TYR B N 1
ATOM 1637 C CA . TYR B 1 28 ? -0.299 26.5 11.367 1 96.06 28 TYR B CA 1
ATOM 1638 C C . TYR B 1 28 ? -1.693 26.672 10.781 1 96.06 28 TYR B C 1
ATOM 1640 O O . TYR B 1 28 ? -1.973 26.188 9.68 1 96.06 28 TYR B O 1
ATOM 1648 N N . ILE B 1 29 ? -2.455 27.328 11.516 1 96.5 29 ILE B N 1
ATOM 1649 C CA . ILE B 1 29 ? -3.826 27.594 11.094 1 96.5 29 ILE B CA 1
ATOM 1650 C C . ILE B 1 29 ? -3.98 29.078 10.727 1 96.5 29 ILE B C 1
ATOM 1652 O O . ILE B 1 29 ? -3.578 29.953 11.484 1 96.5 29 ILE B O 1
ATOM 1656 N N . HIS B 1 30 ? -4.527 29.297 9.508 1 95.06 30 HIS B N 1
ATOM 1657 C CA . HIS B 1 30 ? -4.797 30.625 9.008 1 95.06 30 HIS B CA 1
ATOM 1658 C C . HIS B 1 30 ? -6.293 30.875 8.852 1 95.06 30 HIS B C 1
ATOM 1660 O O . HIS B 1 30 ? -6.887 30.484 7.844 1 95.06 30 HIS B O 1
ATOM 1666 N N . PRO B 1 31 ? -6.852 31.531 9.883 1 93.88 31 PRO B N 1
ATOM 1667 C CA . PRO B 1 31 ? -8.297 31.75 9.82 1 93.88 31 PRO B CA 1
ATOM 1668 C C . PRO B 1 31 ? -8.711 32.625 8.633 1 93.88 31 PRO B C 1
ATOM 1670 O O . PRO B 1 31 ? -8.008 33.594 8.289 1 93.88 31 PRO B O 1
ATOM 1673 N N . LYS B 1 32 ? -9.711 32.094 8 1 89.06 32 LYS B N 1
ATOM 1674 C CA . LYS B 1 32 ? -10.32 32.844 6.918 1 89.06 32 LYS B CA 1
ATOM 1675 C C . LYS B 1 32 ? -11.742 33.25 7.273 1 89.06 32 LYS B C 1
ATOM 1677 O O . LYS B 1 32 ? -12.07 33.438 8.453 1 89.06 32 LYS B O 1
ATOM 1682 N N . SER B 1 33 ? -12.57 33.562 6.297 1 87.44 33 SER B N 1
ATOM 1683 C CA . SER B 1 33 ? -13.945 33.969 6.551 1 87.44 33 SER B CA 1
ATOM 1684 C C . SER B 1 33 ? -14.875 32.781 6.672 1 87.44 33 SER B C 1
ATOM 1686 O O . SER B 1 33 ? -14.523 31.672 6.277 1 87.44 33 SER B O 1
ATOM 1688 N N . ASN B 1 34 ? -15.969 32.969 7.34 1 91.81 34 ASN B N 1
ATOM 1689 C CA . ASN B 1 34 ? -17.062 32 7.414 1 91.81 34 ASN B CA 1
ATOM 1690 C C . ASN B 1 34 ? -16.609 30.688 8.062 1 91.81 34 ASN B C 1
ATOM 1692 O O . ASN B 1 34 ? -16.953 29.609 7.582 1 91.81 34 ASN B O 1
ATOM 1696 N N . ASN B 1 35 ? -15.719 30.766 9.086 1 93.38 35 ASN B N 1
ATOM 1697 C CA . ASN B 1 35 ? -15.258 29.641 9.891 1 93.38 35 ASN B CA 1
ATOM 1698 C C . ASN B 1 35 ? -14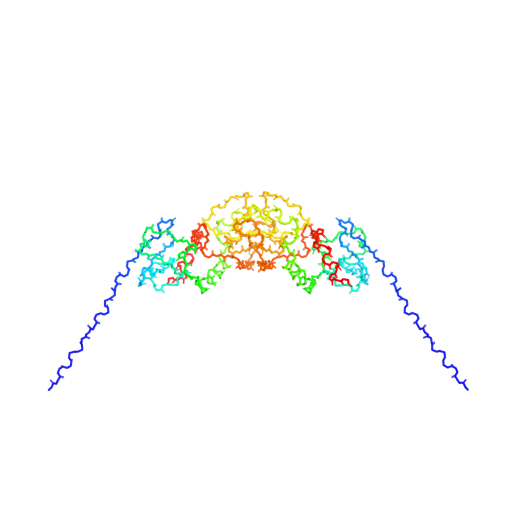.359 28.703 9.086 1 93.38 35 ASN B C 1
ATOM 1700 O O . ASN B 1 35 ? -14.109 27.578 9.492 1 93.38 35 ASN B O 1
ATOM 1704 N N . LYS B 1 36 ? -14.016 29.203 7.938 1 94.5 36 LYS B N 1
ATOM 1705 C CA . LYS B 1 36 ? -13.031 28.453 7.145 1 94.5 36 LYS B CA 1
ATOM 1706 C C . LYS B 1 36 ? -11.609 28.797 7.566 1 94.5 36 LYS B C 1
ATOM 1708 O O . LYS B 1 36 ? -11.289 29.969 7.809 1 94.5 36 LYS B O 1
ATOM 1713 N N . ASN B 1 37 ? -10.812 27.781 7.707 1 95.5 37 ASN B N 1
ATOM 1714 C CA . ASN B 1 37 ? -9.43 27.953 8.141 1 95.5 37 ASN B CA 1
ATOM 1715 C C . ASN B 1 37 ? -8.461 27.172 7.258 1 95.5 37 ASN B C 1
ATOM 1717 O O . ASN B 1 37 ? -8.656 25.969 7.035 1 95.5 37 ASN B O 1
ATOM 1721 N N . LEU B 1 38 ? -7.457 27.844 6.785 1 95.38 38 LEU B N 1
ATOM 1722 C CA . LEU B 1 38 ? -6.398 27.156 6.051 1 95.38 38 LEU B CA 1
ATOM 1723 C C . LEU B 1 38 ? -5.387 26.531 7.008 1 95.38 38 LEU B C 1
ATOM 1725 O O . LEU B 1 38 ? -5.102 27.109 8.062 1 95.38 38 LEU B O 1
ATOM 1729 N N . VAL B 1 39 ? -4.918 25.406 6.633 1 96.5 39 VAL B N 1
ATOM 1730 C CA . VAL B 1 39 ? -3.873 24.75 7.406 1 96.5 39 VAL B CA 1
ATOM 1731 C C . VAL B 1 39 ? -2.629 24.562 6.543 1 96.5 39 VAL B C 1
ATOM 1733 O O . VAL B 1 39 ? -2.725 24.109 5.398 1 96.5 39 VAL B O 1
ATOM 1736 N N . SER B 1 40 ? -1.503 24.922 7.078 1 96.25 40 SER B N 1
ATOM 1737 C CA . SER B 1 40 ? -0.269 24.812 6.305 1 96.25 40 SER B CA 1
ATOM 1738 C C . SER B 1 40 ? 0.929 24.547 7.215 1 96.25 40 SER B C 1
ATOM 1740 O O . SER B 1 40 ? 0.806 24.594 8.438 1 96.25 40 SER B O 1
ATOM 1742 N N . PHE B 1 41 ? 2.113 24.266 6.602 1 97 41 PHE B N 1
ATOM 1743 C CA . PHE B 1 41 ? 3.361 24.062 7.328 1 97 41 PHE B CA 1
ATOM 1744 C C . PHE B 1 41 ? 4.109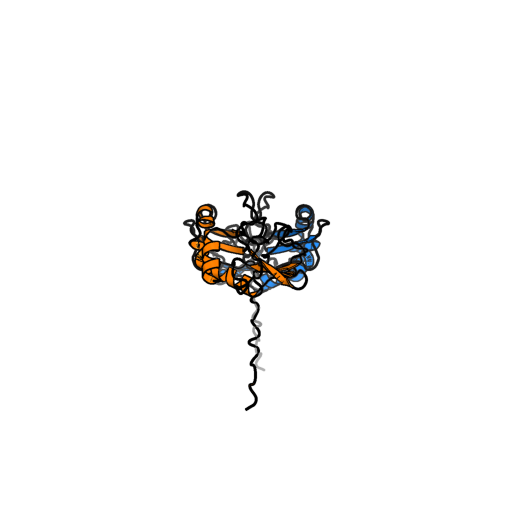 25.391 7.484 1 97 41 PHE B C 1
ATOM 1746 O O . PHE B 1 41 ? 5.215 25.422 8.031 1 97 41 PHE B O 1
ATOM 1753 N N . SER B 1 42 ? 3.51 26.469 7.039 1 93.88 42 SER B N 1
ATOM 1754 C CA . SER B 1 42 ? 4.191 27.75 7.055 1 93.88 42 SER B CA 1
ATOM 1755 C C . SER B 1 42 ? 3.393 28.797 7.84 1 93.88 42 SER B C 1
ATOM 1757 O O . SER B 1 42 ? 2.16 28.766 7.828 1 93.88 42 SER B O 1
ATOM 1759 N N . LYS B 1 43 ? 4.059 29.688 8.422 1 91.56 43 LYS B N 1
ATOM 1760 C CA . LYS B 1 43 ? 3.414 30.797 9.109 1 91.56 43 LYS B CA 1
ATOM 1761 C C . LYS B 1 43 ? 2.832 31.797 8.109 1 91.56 43 LYS B C 1
ATOM 1763 O O . LYS B 1 43 ? 1.965 32.594 8.453 1 91.56 43 LYS B O 1
ATOM 1768 N N . ASN B 1 44 ? 3.355 31.672 6.887 1 91.12 44 ASN B N 1
ATOM 1769 C CA . ASN B 1 44 ? 2.879 32.562 5.82 1 91.12 44 ASN B CA 1
ATOM 1770 C C . ASN B 1 44 ? 1.53 32.094 5.277 1 91.12 44 ASN B C 1
ATOM 1772 O O . ASN B 1 44 ? 1.43 31.016 4.684 1 91.12 44 ASN B O 1
ATOM 1776 N N . PRO B 1 45 ? 0.502 32.906 5.422 1 90.06 45 PRO B N 1
ATOM 1777 C CA . PRO B 1 45 ? -0.826 32.5 4.953 1 90.06 45 PRO B CA 1
ATOM 1778 C C . PRO B 1 45 ? -0.893 32.312 3.439 1 90.06 45 PRO B C 1
ATOM 1780 O O . PRO B 1 45 ? -1.836 31.719 2.922 1 90.06 45 PRO B O 1
ATOM 1783 N N . GLU B 1 46 ? 0.076 32.812 2.721 1 91 46 GLU B N 1
ATOM 1784 C CA . GLU B 1 46 ? 0.07 32.719 1.264 1 91 46 GLU B CA 1
ATOM 1785 C C . GLU B 1 46 ? 0.782 31.453 0.788 1 91 46 GLU B C 1
ATOM 1787 O O . GLU B 1 46 ? 0.779 31.141 -0.406 1 91 46 GLU B O 1
ATOM 1792 N N . SER B 1 47 ? 1.369 30.75 1.75 1 92.56 47 SER B N 1
ATOM 1793 C CA . SER B 1 47 ? 2.064 29.516 1.403 1 92.56 47 SER B CA 1
ATOM 1794 C C . SER B 1 47 ? 1.081 28.422 1.017 1 92.56 47 SER B C 1
ATOM 1796 O O . SER B 1 47 ? -0.112 28.516 1.312 1 92.56 47 SER B O 1
ATOM 1798 N N . LEU B 1 48 ? 1.601 27.484 0.346 1 95.5 48 LEU B N 1
ATOM 1799 C CA . LEU B 1 48 ? 0.789 26.344 -0.085 1 95.5 48 LEU B CA 1
ATOM 1800 C C . LEU B 1 48 ? 0.192 25.625 1.114 1 95.5 48 LEU B C 1
ATOM 1802 O O . LEU B 1 48 ? 0.926 25.125 1.975 1 95.5 48 LEU B O 1
ATOM 1806 N N . ALA B 1 49 ? -1.102 25.547 1.196 1 96 49 ALA B N 1
ATOM 1807 C CA . ALA B 1 49 ? -1.805 24.922 2.311 1 96 49 ALA B CA 1
ATOM 1808 C C . ALA B 1 49 ? -1.981 23.422 2.074 1 96 49 ALA B C 1
ATOM 1810 O O . ALA B 1 49 ? -2.027 22.969 0.928 1 96 49 ALA B O 1
ATOM 1811 N N . ILE B 1 50 ? -2.078 22.641 3.215 1 97.44 50 ILE B N 1
ATOM 1812 C CA . ILE B 1 50 ? -2.404 21.234 3.059 1 97.44 50 ILE B CA 1
ATOM 1813 C C . ILE B 1 50 ? -3.885 21.078 2.715 1 97.44 50 ILE B C 1
ATOM 1815 O O . ILE B 1 50 ? -4.281 20.109 2.062 1 97.44 50 ILE B O 1
ATOM 1819 N N . GLY B 1 51 ? -4.664 22.031 3.184 1 97.19 51 GLY B N 1
ATOM 1820 C CA . GLY B 1 51 ? -6.098 22.031 2.955 1 97.19 51 GLY B CA 1
ATOM 1821 C C . GLY B 1 51 ? -6.84 23.016 3.846 1 97.19 51 GLY B C 1
ATOM 1822 O O . GLY B 1 51 ? -6.246 23.953 4.371 1 97.19 51 GLY B O 1
ATOM 1823 N N . GLU B 1 52 ? -8.18 22.781 3.877 1 96.44 52 GLU B N 1
ATOM 1824 C CA . GLU B 1 52 ? -9.055 23.656 4.66 1 96.44 52 GLU B CA 1
ATOM 1825 C C . GLU B 1 52 ? -9.953 22.828 5.582 1 96.44 52 GLU B C 1
ATOM 1827 O O . GLU B 1 52 ? -10.336 21.719 5.25 1 96.44 52 GLU B O 1
ATOM 1832 N N . PHE B 1 53 ? -10.18 23.438 6.824 1 96.75 53 PHE B N 1
ATOM 1833 C CA . PHE B 1 53 ? -11.141 22.797 7.715 1 96.75 53 PHE B CA 1
ATOM 1834 C C . PHE B 1 53 ? -12.07 23.828 8.328 1 96.75 53 PHE B C 1
ATOM 1836 O O . PHE B 1 53 ? -11.75 25.016 8.383 1 96.75 53 PHE B O 1
ATOM 1843 N N . TYR B 1 54 ? -13.195 23.391 8.719 1 96.56 54 TYR B N 1
ATOM 1844 C CA . TYR B 1 54 ? -14.219 24.25 9.289 1 96.56 54 TYR B CA 1
ATOM 1845 C C . TYR B 1 54 ? -14.148 24.25 10.812 1 96.56 54 TYR B C 1
ATOM 1847 O O . TYR B 1 54 ? -14.141 23.188 11.438 1 96.56 54 TYR B O 1
ATOM 1855 N N . SER B 1 55 ? -14.078 25.391 11.336 1 95.56 55 SER B N 1
ATOM 1856 C CA . SER B 1 55 ? -14.133 25.562 12.789 1 95.56 55 SER B CA 1
ATOM 1857 C C . SER B 1 55 ? -14.391 27.016 13.172 1 95.56 55 SER B C 1
ATOM 1859 O O . SER B 1 55 ? -13.789 27.922 12.594 1 95.56 55 SER B O 1
ATOM 1861 N N . SER B 1 56 ? -15.258 27.25 14.086 1 94.31 56 SER B N 1
ATOM 1862 C CA . SER B 1 56 ? -15.5 28.594 14.617 1 94.31 56 SER B CA 1
ATOM 1863 C C . SER B 1 56 ? -14.492 28.953 15.703 1 94.31 56 SER B C 1
ATOM 1865 O O . SER B 1 56 ? -14.367 30.109 16.078 1 94.31 56 SER B O 1
ATOM 1867 N N . ASN B 1 57 ? -13.789 27.984 16.188 1 93.25 57 ASN B N 1
ATOM 1868 C CA . ASN B 1 57 ? -12.758 28.141 17.203 1 93.25 57 ASN B CA 1
ATOM 1869 C C . ASN B 1 57 ? -11.523 27.312 16.891 1 93.25 57 ASN B C 1
ATOM 1871 O O . ASN B 1 57 ? -11.188 26.375 17.625 1 93.25 57 ASN B O 1
ATOM 1875 N N . PRO B 1 58 ? -10.812 27.688 15.875 1 93 58 PRO B N 1
ATOM 1876 C CA . PRO B 1 58 ? -9.719 26.859 15.359 1 93 58 PRO B CA 1
ATOM 1877 C C . PRO B 1 58 ? -8.578 26.703 16.375 1 93 58 PRO B C 1
ATOM 1879 O O . PRO B 1 58 ? -7.805 25.75 16.281 1 93 58 PRO B O 1
ATOM 1882 N N . GLU B 1 59 ? -8.43 27.547 17.375 1 89.31 59 GLU B N 1
ATOM 1883 C CA . GLU B 1 59 ? -7.375 27.469 18.375 1 89.31 59 GLU B CA 1
ATOM 1884 C C . GLU B 1 59 ? -7.582 26.266 19.281 1 89.31 59 GLU B C 1
ATOM 1886 O O . GLU B 1 59 ? -6.617 25.703 19.812 1 89.31 59 GLU B O 1
ATOM 1891 N N . ASN B 1 60 ? -8.805 25.844 19.391 1 91.19 60 ASN B N 1
ATOM 1892 C CA . ASN B 1 60 ? -9.109 24.828 20.406 1 91.19 60 ASN B CA 1
ATOM 1893 C C . ASN B 1 60 ? -9.711 23.578 19.766 1 91.19 60 ASN B C 1
ATOM 1895 O O . ASN B 1 60 ? -9.977 22.578 20.453 1 91.19 60 ASN B O 1
ATOM 1899 N N . GLU B 1 61 ? -9.898 23.656 18.5 1 92.5 61 GLU B N 1
ATOM 1900 C CA . GLU B 1 61 ? -10.555 22.531 17.859 1 92.5 61 GLU B CA 1
ATOM 1901 C C . GLU B 1 61 ? -9.555 21.688 17.078 1 92.5 61 GLU B C 1
ATOM 1903 O O . GLU B 1 61 ? -8.656 22.203 16.422 1 92.5 61 GLU B O 1
ATOM 1908 N N . GLU B 1 62 ? -9.789 20.391 17.156 1 95.56 62 GLU B N 1
ATOM 1909 C CA . GLU B 1 62 ? -8.938 19.453 16.438 1 95.56 62 GLU B CA 1
ATOM 1910 C C . GLU B 1 62 ? -9.367 19.328 14.984 1 95.56 62 GLU B C 1
ATOM 1912 O O . GLU B 1 62 ? -10.555 19.406 14.672 1 95.56 62 GLU B O 1
ATOM 1917 N N . ILE B 1 63 ? -8.406 19.172 14.211 1 96.81 63 ILE B N 1
ATOM 1918 C CA . ILE B 1 63 ? -8.688 18.859 12.812 1 96.81 63 ILE B CA 1
ATOM 1919 C C . ILE B 1 63 ? -9.031 17.375 12.68 1 96.81 63 ILE B C 1
ATOM 1921 O O . ILE B 1 63 ? -8.242 16.516 13.086 1 96.81 63 ILE B O 1
ATOM 1925 N N . THR B 1 64 ? -10.148 17.062 12.164 1 96.19 64 THR B N 1
ATOM 1926 C CA . THR B 1 64 ? -10.633 15.703 11.984 1 96.19 64 THR B CA 1
ATOM 1927 C C . THR B 1 64 ? -11.141 15.5 10.562 1 96.19 64 THR B C 1
ATOM 1929 O O . THR B 1 64 ? -11.219 16.453 9.781 1 96.19 64 THR B O 1
ATOM 1932 N N . THR B 1 65 ? -11.461 14.227 10.25 1 95.06 65 THR B N 1
ATOM 1933 C CA . THR B 1 65 ? -12.008 13.914 8.938 1 95.06 65 THR B CA 1
ATOM 1934 C C . THR B 1 65 ? -13.383 14.539 8.766 1 95.06 65 THR B C 1
ATOM 1936 O O . THR B 1 65 ? -13.844 14.742 7.637 1 95.06 65 THR B O 1
ATOM 1939 N N . LYS B 1 66 ? -14.055 14.914 9.781 1 94.75 66 LYS B N 1
ATOM 1940 C CA . LYS B 1 66 ? -15.406 15.469 9.719 1 94.75 66 LYS B CA 1
ATOM 1941 C C . LYS B 1 66 ? -15.383 16.953 9.375 1 94.75 66 LYS B C 1
ATOM 1943 O O . LYS B 1 66 ? -16.266 17.453 8.672 1 94.75 66 LYS B O 1
ATOM 1948 N N . ASN B 1 67 ? -14.367 17.641 9.852 1 96.88 67 ASN B N 1
ATOM 1949 C CA . ASN B 1 67 ? -14.375 19.094 9.664 1 96.88 67 ASN B CA 1
ATOM 1950 C C . ASN B 1 67 ? -13.352 19.516 8.617 1 96.88 67 ASN B C 1
ATOM 1952 O O . ASN B 1 67 ? -13.281 20.703 8.258 1 96.88 67 ASN B O 1
ATOM 1956 N N . PHE B 1 68 ? -12.516 18.484 8.164 1 96.44 68 PHE B N 1
ATOM 1957 C CA . PHE B 1 68 ? -11.57 18.75 7.086 1 96.44 68 PHE B CA 1
ATOM 1958 C C . PHE B 1 68 ? -12.273 18.734 5.734 1 96.44 68 PHE B C 1
ATOM 1960 O O . PHE B 1 68 ? -12.836 17.719 5.336 1 96.44 68 PHE B O 1
ATOM 1967 N N . ILE B 1 69 ? -12.32 19.797 4.965 1 87.38 69 ILE B N 1
ATOM 1968 C CA . ILE B 1 69 ? -13.203 20.016 3.82 1 87.38 69 ILE B CA 1
ATOM 1969 C C . ILE B 1 69 ? -12.5 19.562 2.541 1 87.38 69 ILE B C 1
ATOM 1971 O O . ILE B 1 69 ? -13.117 18.984 1.654 1 87.38 69 ILE B O 1
ATOM 1975 N N . SER B 1 70 ? -11.25 19.891 2.406 1 89.12 70 SER B N 1
ATOM 1976 C CA . SER B 1 70 ? -10.609 19.625 1.122 1 89.12 70 SER B CA 1
ATOM 1977 C C . SER B 1 70 ? -9.117 19.391 1.286 1 89.12 70 SER B C 1
ATOM 1979 O O . SER B 1 70 ? -8.453 20.094 2.061 1 89.12 70 SER B O 1
ATOM 1981 N N . GLU B 1 71 ? -8.719 18.406 0.56 1 92.19 71 GLU B N 1
ATOM 1982 C CA . GLU B 1 71 ? -7.285 18.156 0.436 1 92.19 71 GLU B CA 1
ATOM 1983 C C . GLU B 1 71 ? -6.684 18.969 -0.708 1 92.19 71 GLU B C 1
ATOM 1985 O O . GLU B 1 71 ? -7.289 19.094 -1.773 1 92.19 71 GLU B O 1
ATOM 1990 N N . ASN B 1 72 ? -5.621 19.578 -0.486 1 95.81 72 ASN B N 1
ATOM 1991 C CA . ASN B 1 72 ? -4.914 20.297 -1.54 1 95.81 72 ASN B CA 1
ATOM 1992 C C . ASN B 1 72 ? -4.023 19.359 -2.355 1 95.81 72 ASN B C 1
ATOM 1994 O O . ASN B 1 72 ? -2.924 19.016 -1.923 1 95.81 72 ASN B O 1
ATOM 1998 N N . LYS B 1 73 ? -4.422 19.094 -3.523 1 96.06 73 LYS B N 1
ATOM 1999 C CA . LYS B 1 73 ? -3.721 18.141 -4.375 1 96.06 73 LYS B CA 1
ATOM 2000 C C . LYS B 1 73 ? -2.336 18.656 -4.758 1 96.06 73 LYS B C 1
ATOM 2002 O O . LYS B 1 73 ? -1.401 17.859 -4.926 1 96.06 73 LYS B O 1
ATOM 2007 N N . GLU B 1 74 ? -2.252 19.891 -4.961 1 96.19 74 GLU B N 1
ATOM 2008 C CA . GLU B 1 74 ? -0.945 20.469 -5.27 1 96.19 74 GLU B CA 1
ATOM 2009 C C . GLU B 1 74 ? 0.049 20.219 -4.137 1 96.19 74 GLU B C 1
ATOM 2011 O O . GLU B 1 74 ? 1.202 19.859 -4.383 1 96.19 74 GLU B O 1
ATOM 2016 N N . PHE B 1 75 ? -0.405 20.453 -2.955 1 97.44 75 PHE B N 1
ATOM 2017 C CA . PHE B 1 75 ? 0.457 20.172 -1.812 1 97.44 75 PHE B CA 1
ATOM 2018 C C . PHE B 1 75 ? 0.862 18.703 -1.772 1 97.44 75 PHE B C 1
ATOM 2020 O O . PHE B 1 75 ? 2.033 18.391 -1.564 1 97.44 75 PHE B O 1
ATOM 2027 N N . LEU B 1 76 ? -0.105 17.875 -1.907 1 97.69 76 LEU B N 1
ATOM 2028 C CA . LEU B 1 76 ? 0.148 16.453 -1.85 1 97.69 76 LEU B CA 1
ATOM 2029 C C . LEU B 1 76 ? 1.196 16.031 -2.879 1 97.69 76 LEU B C 1
ATOM 2031 O O . LEU B 1 76 ? 2.102 15.258 -2.572 1 97.69 76 LEU B O 1
ATOM 2035 N N . ASN B 1 77 ? 1.086 16.562 -4.082 1 96.94 77 ASN B N 1
ATOM 2036 C CA . ASN B 1 77 ? 2.064 16.281 -5.125 1 96.94 77 ASN B CA 1
ATOM 2037 C C . ASN B 1 77 ? 3.457 16.766 -4.734 1 96.94 77 ASN B C 1
ATOM 2039 O O . ASN B 1 77 ? 4.441 16.047 -4.91 1 96.94 77 ASN B O 1
ATOM 2043 N N . LYS B 1 78 ? 3.484 17.906 -4.234 1 97 78 LYS B N 1
ATOM 2044 C CA . LYS B 1 78 ? 4.762 18.469 -3.799 1 97 78 LYS B CA 1
ATOM 2045 C C . LYS B 1 78 ? 5.371 17.641 -2.672 1 97 78 LYS B C 1
ATOM 2047 O O . LYS B 1 78 ? 6.582 17.422 -2.645 1 97 78 LYS B O 1
ATOM 2052 N N . LEU B 1 79 ? 4.547 17.266 -1.758 1 97.94 79 LEU B N 1
ATOM 2053 C CA . LEU B 1 79 ? 4.992 16.406 -0.668 1 97.94 79 LEU B CA 1
ATOM 2054 C C . LEU B 1 79 ? 5.664 15.156 -1.21 1 97.94 79 LEU B C 1
ATOM 2056 O O . LEU B 1 79 ? 6.766 14.797 -0.786 1 97.94 79 LEU B O 1
ATOM 2060 N N . HIS B 1 80 ? 5.016 14.461 -2.139 1 98 80 HIS B N 1
ATOM 2061 C CA . HIS B 1 80 ? 5.559 13.234 -2.713 1 98 80 HIS B CA 1
ATOM 2062 C C . HIS B 1 80 ? 6.871 13.5 -3.438 1 98 80 HIS B C 1
ATOM 2064 O O . HIS B 1 80 ? 7.809 12.703 -3.346 1 98 80 HIS B O 1
ATOM 2070 N N . GLU B 1 81 ? 6.914 14.602 -4.117 1 97.31 81 GLU B N 1
ATOM 2071 C CA . GLU B 1 81 ? 8.156 14.977 -4.785 1 97.31 81 GLU B CA 1
ATOM 2072 C C . GLU B 1 81 ? 9.289 15.164 -3.781 1 97.31 81 GLU B C 1
ATOM 2074 O O . GLU B 1 81 ? 10.414 14.727 -4.016 1 97.31 81 GLU B O 1
ATOM 2079 N N . LEU B 1 82 ? 8.953 15.797 -2.764 1 97.56 82 LEU B N 1
ATOM 2080 C CA . LEU B 1 82 ? 9.945 16.062 -1.727 1 97.56 82 LEU B CA 1
ATOM 2081 C C . LEU B 1 82 ? 10.43 14.773 -1.083 1 97.56 82 LEU B C 1
ATOM 2083 O O . LEU B 1 82 ? 11.625 14.594 -0.87 1 97.56 82 LEU B O 1
ATOM 2087 N N . ILE B 1 83 ? 9.555 13.898 -0.761 1 98.06 83 ILE B N 1
ATOM 2088 C CA . ILE B 1 83 ? 9.906 12.625 -0.153 1 98.06 83 ILE B CA 1
ATOM 2089 C C . ILE B 1 83 ? 10.805 11.828 -1.104 1 98.06 83 ILE B C 1
ATOM 2091 O O . ILE B 1 83 ? 11.844 11.305 -0.697 1 98.06 83 ILE B O 1
ATOM 2095 N N . LYS B 1 84 ? 10.398 11.805 -2.316 1 97.62 84 LYS B N 1
ATOM 2096 C CA . LYS B 1 84 ? 11.188 11.109 -3.324 1 97.62 84 LYS B CA 1
ATOM 2097 C C . LYS B 1 84 ? 12.625 11.625 -3.348 1 97.62 84 LYS B C 1
ATOM 2099 O O . LYS B 1 84 ? 13.57 10.844 -3.4 1 97.62 84 LYS B O 1
ATOM 2104 N N . LYS B 1 85 ? 12.727 12.859 -3.227 1 96.88 85 LYS B N 1
ATOM 2105 C CA . LYS B 1 85 ? 14.023 13.523 -3.359 1 96.88 85 LYS B CA 1
ATOM 2106 C C . LYS B 1 85 ? 14.867 13.328 -2.104 1 96.88 85 LYS B C 1
ATOM 2108 O O . LYS B 1 85 ? 16.094 13.219 -2.186 1 96.88 85 LYS B O 1
ATOM 2113 N N . HIS B 1 86 ? 14.273 13.203 -0.893 1 97.31 86 HIS B N 1
ATOM 2114 C CA . HIS B 1 86 ? 15.07 13.414 0.313 1 97.31 86 HIS B CA 1
ATOM 2115 C C . HIS B 1 86 ? 14.992 12.203 1.242 1 97.31 86 HIS B C 1
ATOM 2117 O O . HIS B 1 86 ? 15.711 12.141 2.238 1 97.31 86 HIS B O 1
ATOM 2123 N N . ILE B 1 87 ? 14.219 11.234 0.947 1 97.69 87 ILE B N 1
ATOM 2124 C CA . ILE B 1 87 ? 13.891 10.195 1.921 1 97.69 87 ILE B CA 1
ATOM 2125 C C . ILE B 1 87 ? 15.148 9.422 2.299 1 97.69 87 ILE B C 1
ATOM 2127 O O . ILE B 1 87 ? 15.312 9.023 3.453 1 97.69 87 ILE B O 1
ATOM 2131 N N . ALA B 1 88 ? 16.047 9.25 1.357 1 96.19 88 ALA B N 1
ATOM 2132 C CA . ALA B 1 88 ? 17.266 8.484 1.616 1 96.19 88 ALA B CA 1
ATOM 2133 C C . ALA B 1 88 ? 18.125 9.18 2.658 1 96.19 88 ALA B C 1
ATOM 2135 O O . ALA B 1 88 ? 18.922 8.531 3.342 1 96.19 88 ALA B O 1
ATOM 2136 N N . ASP B 1 89 ? 17.922 10.477 2.828 1 96.38 89 ASP B N 1
ATOM 2137 C CA . ASP B 1 89 ? 18.75 11.266 3.734 1 96.38 89 ASP B CA 1
ATOM 2138 C C . ASP B 1 89 ? 18.047 11.469 5.078 1 96.38 89 ASP B C 1
ATOM 2140 O O . ASP B 1 89 ? 18.609 12.086 5.988 1 96.38 89 ASP B O 1
ATOM 2144 N N . ASP B 1 90 ? 16.875 11.016 5.234 1 97 90 ASP B N 1
ATOM 2145 C CA . ASP B 1 90 ? 16.125 11.156 6.48 1 97 90 ASP B CA 1
ATOM 2146 C C . ASP B 1 90 ? 16.469 10.031 7.453 1 97 90 ASP B C 1
ATOM 2148 O O . ASP B 1 90 ? 16.047 8.891 7.27 1 97 90 ASP B O 1
ATOM 2152 N N . PHE B 1 91 ? 17.109 10.352 8.469 1 95.56 91 PHE B N 1
ATOM 2153 C CA . PHE B 1 91 ? 17.641 9.367 9.414 1 95.56 91 PHE B CA 1
ATOM 2154 C C . PHE B 1 91 ? 16.516 8.641 10.125 1 95.56 91 PHE B C 1
ATOM 2156 O O . PHE B 1 91 ? 16.672 7.492 10.547 1 95.56 91 PHE B O 1
ATOM 2163 N N . THR B 1 92 ? 15.383 9.266 10.234 1 94.25 92 THR B N 1
ATOM 2164 C CA . THR B 1 92 ? 14.227 8.633 10.852 1 94.25 92 THR B CA 1
ATOM 2165 C C . THR B 1 92 ? 13.914 7.305 10.172 1 94.25 92 THR B C 1
ATOM 2167 O O . THR B 1 92 ? 13.531 6.336 10.836 1 94.25 92 THR B O 1
ATOM 2170 N N . TYR B 1 93 ? 14.125 7.203 8.898 1 94.38 93 TYR B N 1
ATOM 2171 C CA . TYR B 1 93 ? 13.797 6.02 8.109 1 94.38 93 TYR B CA 1
ATOM 2172 C C . TYR B 1 93 ? 15.055 5.215 7.789 1 94.38 93 TYR B C 1
ATOM 2174 O O . TYR B 1 93 ? 15.008 3.982 7.734 1 94.38 93 TYR B O 1
ATOM 2182 N N . ALA B 1 94 ? 16.125 5.902 7.648 1 93.62 94 ALA B N 1
ATOM 2183 C CA . ALA B 1 94 ? 17.375 5.238 7.285 1 93.62 94 ALA B CA 1
ATOM 2184 C C . ALA B 1 94 ? 17.797 4.254 8.367 1 93.62 94 ALA B C 1
ATOM 2186 O O . ALA B 1 94 ? 18.344 3.188 8.07 1 93.62 94 ALA B O 1
ATOM 2187 N N . VAL B 1 95 ? 17.516 4.555 9.57 1 91.44 95 VAL B N 1
ATOM 2188 C CA . VAL B 1 95 ? 17.938 3.713 10.688 1 91.44 95 VAL B CA 1
ATOM 2189 C C . VAL B 1 95 ? 17.141 2.408 10.68 1 91.44 95 VAL B C 1
ATOM 2191 O O . VAL B 1 95 ? 17.672 1.359 11.078 1 91.44 95 VAL B O 1
ATOM 2194 N N . GLU B 1 96 ? 15.969 2.451 10.25 1 90.38 96 GLU B N 1
ATOM 2195 C CA . GLU B 1 96 ? 15.109 1.27 10.258 1 90.38 96 GLU B CA 1
ATOM 2196 C C . GLU B 1 96 ? 15.297 0.443 8.984 1 90.38 96 GLU B C 1
ATOM 2198 O O . GLU B 1 96 ? 14.898 -0.724 8.938 1 90.38 96 GLU B O 1
ATOM 2203 N N . SER B 1 97 ? 15.859 1.029 7.973 1 93.94 97 SER B N 1
ATOM 2204 C CA . SER B 1 97 ? 15.906 0.43 6.645 1 93.94 97 SER B CA 1
ATOM 2205 C C . SER B 1 97 ? 16.656 -0.896 6.66 1 93.94 97 SER B C 1
ATOM 2207 O O . SER B 1 97 ? 16.344 -1.801 5.883 1 93.94 97 SER B O 1
ATOM 2209 N N . ALA B 1 98 ? 17.594 -1.047 7.582 1 92.62 98 ALA B N 1
ATOM 2210 C CA . ALA B 1 98 ? 18.406 -2.264 7.66 1 92.62 98 ALA B CA 1
ATOM 2211 C C . ALA B 1 98 ? 17.531 -3.484 7.926 1 92.62 98 ALA B C 1
ATOM 2213 O O . ALA B 1 98 ? 17.859 -4.594 7.492 1 92.62 98 ALA B O 1
ATOM 2214 N N . SER B 1 99 ? 16.453 -3.312 8.586 1 90.69 99 SER B N 1
ATOM 2215 C CA . SER B 1 99 ? 15.547 -4.406 8.93 1 90.69 99 SER B CA 1
ATOM 2216 C C . SER B 1 99 ? 14.703 -4.828 7.73 1 90.69 99 SER B C 1
ATOM 2218 O O . SER B 1 99 ? 13.945 -5.801 7.809 1 90.69 99 SER B O 1
ATOM 2220 N N . TYR B 1 100 ? 14.867 -4.129 6.566 1 91.19 100 TYR B N 1
ATOM 2221 C CA . TYR B 1 100 ? 14.031 -4.375 5.395 1 91.19 100 TYR B CA 1
ATOM 2222 C C . TYR B 1 100 ? 14.883 -4.789 4.199 1 91.19 100 TYR B C 1
ATOM 2224 O O . TYR B 1 100 ? 14.492 -4.582 3.047 1 91.19 100 TYR B O 1
ATOM 2232 N N . ALA B 1 101 ? 16.016 -5.395 4.461 1 93.25 101 ALA B N 1
ATOM 2233 C CA . ALA B 1 101 ? 16.922 -5.754 3.373 1 93.25 101 ALA B CA 1
ATOM 2234 C C . ALA B 1 101 ? 16.188 -6.57 2.303 1 93.25 101 ALA B C 1
ATOM 2236 O O . ALA B 1 101 ? 15.5 -7.539 2.617 1 93.25 101 ALA B O 1
ATOM 2237 N N . ASP B 1 102 ? 16.328 -6.062 1.075 1 91.94 102 ASP B N 1
ATOM 2238 C CA . ASP B 1 102 ? 15.789 -6.691 -0.126 1 91.94 102 ASP B CA 1
ATOM 2239 C C . ASP B 1 102 ? 14.266 -6.668 -0.121 1 91.94 102 ASP B C 1
ATOM 2241 O O . ASP B 1 102 ? 13.625 -7.508 -0.758 1 91.94 102 ASP B O 1
ATOM 2245 N N . GLN B 1 103 ? 13.711 -5.699 0.639 1 91.75 103 GLN B N 1
ATOM 2246 C CA . GLN B 1 103 ? 12.258 -5.555 0.747 1 91.75 103 GLN B CA 1
ATOM 2247 C C . GLN B 1 103 ? 11.836 -4.102 0.554 1 91.75 103 GLN B C 1
ATOM 2249 O O . GLN B 1 103 ? 12.688 -3.219 0.4 1 91.75 103 GLN B O 1
ATOM 2254 N N . HIS B 1 104 ? 10.57 -3.955 0.396 1 94.38 104 HIS B N 1
ATOM 2255 C CA . HIS B 1 104 ? 10.023 -2.604 0.449 1 94.38 104 HIS B CA 1
ATOM 2256 C C . HIS B 1 104 ? 9.797 -2.158 1.89 1 94.38 104 HIS B C 1
ATOM 2258 O O . HIS B 1 104 ? 9.359 -2.953 2.727 1 94.38 104 HIS B O 1
ATOM 2264 N N . MET B 1 105 ? 10.086 -0.973 2.121 1 94.19 105 MET B N 1
ATOM 2265 C CA . MET B 1 105 ? 9.859 -0.371 3.432 1 94.19 105 MET B CA 1
ATOM 2266 C C . MET B 1 105 ? 8.836 0.758 3.346 1 94.19 105 MET B C 1
ATOM 2268 O O . MET B 1 105 ? 8.914 1.602 2.451 1 94.19 105 MET B O 1
ATOM 2272 N N . PRO B 1 106 ? 7.879 0.765 4.215 1 94.56 106 PRO B N 1
ATOM 2273 C CA . PRO B 1 106 ? 6.938 1.887 4.238 1 94.56 106 PRO B CA 1
ATOM 2274 C C . PRO B 1 106 ? 7.574 3.182 4.734 1 94.56 106 PRO B C 1
ATOM 2276 O O . PRO B 1 106 ? 8.391 3.158 5.656 1 94.56 106 PRO B O 1
ATOM 2279 N N . VAL B 1 107 ? 7.262 4.234 4.031 1 96.06 107 VAL B N 1
ATOM 2280 C CA . VAL B 1 107 ? 7.535 5.586 4.512 1 96.06 107 VAL B CA 1
ATOM 2281 C C . VAL B 1 107 ? 6.293 6.148 5.203 1 96.06 107 VAL B C 1
ATOM 2283 O O . VAL B 1 107 ? 5.387 6.66 4.543 1 96.06 107 VAL B O 1
ATOM 2286 N N . TYR B 1 108 ? 6.301 6.035 6.516 1 95.25 108 TYR B N 1
ATOM 2287 C CA . TYR B 1 108 ? 5.066 6.273 7.258 1 95.25 108 TYR B CA 1
ATOM 2288 C C . TYR B 1 108 ? 4.992 7.719 7.742 1 95.25 108 TYR B C 1
ATOM 2290 O O . TYR B 1 108 ? 6.02 8.367 7.93 1 95.25 108 TYR B O 1
ATOM 2298 N N . ASP B 1 109 ? 3.756 8.18 7.828 1 96.56 109 ASP B N 1
ATOM 2299 C CA . ASP B 1 109 ? 3.387 9.445 8.461 1 96.56 109 ASP B CA 1
ATOM 2300 C C . ASP B 1 109 ? 3.504 9.352 9.977 1 96.56 109 ASP B C 1
ATOM 2302 O O . ASP B 1 109 ? 3.02 8.398 10.586 1 96.56 109 ASP B O 1
ATOM 2306 N N . LEU B 1 110 ? 4.082 10.328 10.641 1 95.94 110 LEU B N 1
ATOM 2307 C CA . LEU B 1 110 ? 4.426 10.258 12.062 1 95.94 110 LEU B CA 1
ATOM 2308 C C . LEU B 1 110 ? 3.256 10.719 12.922 1 95.94 110 LEU B C 1
ATOM 2310 O O . LEU B 1 110 ? 3.408 10.898 14.133 1 95.94 110 LEU B O 1
ATOM 2314 N N . ARG B 1 111 ? 2.096 10.898 12.273 1 95.44 111 ARG B N 1
ATOM 2315 C CA . ARG B 1 111 ? 0.932 11.211 13.102 1 95.44 111 ARG B CA 1
ATOM 2316 C C . ARG B 1 111 ? 0.613 10.062 14.055 1 95.44 111 ARG B C 1
ATOM 2318 O O . ARG B 1 111 ? -0.036 10.266 15.086 1 95.44 111 ARG B O 1
ATOM 2325 N N . VAL B 1 112 ? 1.009 8.867 13.641 1 90.25 112 VAL B N 1
ATOM 2326 C CA . VAL B 1 112 ? 0.974 7.688 14.5 1 90.25 112 VAL B CA 1
ATOM 2327 C C . VAL B 1 112 ? 2.387 7.141 14.688 1 90.25 112 VAL B C 1
ATOM 2329 O O . VAL B 1 112 ? 3.082 6.852 13.711 1 90.25 112 VAL B O 1
ATOM 2332 N N . THR B 1 113 ? 2.764 7.031 15.906 1 82.12 113 THR B N 1
ATOM 2333 C CA . THR B 1 113 ? 4.09 6.484 16.172 1 82.12 113 THR B CA 1
ATOM 2334 C C . THR B 1 113 ? 4.145 5.004 15.812 1 82.12 113 THR B C 1
ATOM 2336 O O . THR B 1 113 ? 3.268 4.23 16.203 1 82.12 113 THR B O 1
ATOM 2339 N N . PRO B 1 114 ? 5.148 4.75 14.992 1 71.25 114 PRO B N 1
ATOM 2340 C CA . PRO B 1 114 ? 5.199 3.357 14.539 1 71.25 114 PRO B CA 1
ATOM 2341 C C . PRO B 1 114 ? 5.504 2.377 15.672 1 71.25 114 PRO B C 1
ATOM 2343 O O . PRO B 1 114 ? 6.242 2.715 16.594 1 71.25 114 PRO B O 1
ATOM 2346 N N . ASN B 1 115 ? 4.703 1.443 15.789 1 69 115 ASN B N 1
ATOM 2347 C CA . ASN B 1 115 ? 5.02 0.228 16.531 1 69 115 ASN B CA 1
ATOM 2348 C C . ASN B 1 115 ? 5.707 -0.809 15.648 1 69 115 ASN B C 1
ATOM 2350 O O . ASN B 1 115 ? 5.125 -1.272 14.664 1 69 115 ASN B O 1
ATOM 2354 N N . TYR B 1 116 ? 6.969 -1.077 15.922 1 61.41 116 TYR B N 1
ATOM 2355 C CA . TYR B 1 116 ? 7.832 -1.876 15.055 1 61.41 116 TYR B CA 1
ATOM 2356 C C . TYR B 1 116 ? 7.207 -3.234 14.766 1 61.41 116 TYR B C 1
ATOM 2358 O O . TYR B 1 116 ? 7.57 -3.9 13.797 1 61.41 116 TYR B O 1
ATOM 2366 N N . GLN B 1 117 ? 6.273 -3.457 15.523 1 59.53 117 GLN B N 1
ATOM 2367 C CA . GLN B 1 117 ? 5.66 -4.766 15.328 1 59.53 117 GLN B CA 1
ATOM 2368 C C . GLN B 1 117 ? 4.492 -4.688 14.344 1 59.53 117 GLN B C 1
ATOM 2370 O O . GLN B 1 117 ? 3.994 -5.715 13.883 1 59.53 117 GLN B O 1
ATOM 2375 N N . ARG B 1 118 ? 4.32 -3.42 14.016 1 62.97 118 ARG B N 1
ATOM 2376 C CA . ARG B 1 118 ? 3.115 -3.303 13.195 1 62.97 118 ARG B CA 1
ATOM 2377 C C . ARG B 1 118 ? 3.363 -2.418 11.984 1 62.97 118 ARG B C 1
ATOM 2379 O O . ARG B 1 118 ? 4.031 -1.387 12.078 1 62.97 118 ARG B O 1
ATOM 2386 N N . GLN B 1 119 ? 3.041 -2.932 10.898 1 75.25 119 GLN B N 1
ATOM 2387 C CA . GLN B 1 119 ? 3.066 -2.074 9.719 1 75.25 119 GLN B CA 1
ATOM 2388 C C . GLN B 1 119 ? 2.053 -0.94 9.836 1 75.25 119 GLN B C 1
ATOM 2390 O O . GLN B 1 119 ? 0.951 -1.138 10.359 1 75.25 119 GLN B O 1
ATOM 2395 N N . PRO B 1 120 ? 2.451 0.15 9.438 1 85.25 120 PRO B N 1
ATOM 2396 C CA . PRO B 1 120 ? 1.515 1.275 9.477 1 85.25 120 PRO B CA 1
ATOM 2397 C C . PRO B 1 120 ? 0.302 1.062 8.57 1 85.25 120 PRO B C 1
ATOM 2399 O O . PRO B 1 120 ? 0.399 0.37 7.555 1 85.25 120 PRO B O 1
ATOM 2402 N N . ASP B 1 121 ? -0.806 1.674 8.992 1 88.31 121 ASP B N 1
ATOM 2403 C CA . ASP B 1 121 ? -1.979 1.695 8.125 1 88.31 121 ASP B CA 1
ATOM 2404 C C . ASP B 1 121 ? -1.654 2.334 6.773 1 88.31 121 ASP B C 1
ATOM 2406 O O . ASP B 1 121 ? -0.876 3.287 6.707 1 88.31 121 ASP B O 1
ATOM 2410 N N . VAL B 1 122 ? -2.312 1.824 5.785 1 91.94 122 VAL B N 1
ATOM 2411 C CA . VAL B 1 122 ? -1.992 2.275 4.434 1 91.94 122 VAL B CA 1
ATOM 2412 C C . VAL B 1 122 ? -2.357 3.75 4.281 1 91.94 122 VAL B C 1
ATOM 2414 O O . VAL B 1 122 ? -1.674 4.492 3.576 1 91.94 122 VAL B O 1
ATOM 2417 N N . GLU B 1 123 ? -3.359 4.23 5.012 1 94.44 123 GLU B N 1
ATOM 2418 C CA . GLU B 1 123 ? -3.742 5.637 4.918 1 94.44 123 GLU B CA 1
ATOM 2419 C C . GLU B 1 123 ? -2.734 6.535 5.629 1 94.44 123 GLU B C 1
ATOM 2421 O O . GLU B 1 123 ? -2.762 7.758 5.465 1 94.44 123 GLU B O 1
ATOM 2426 N N . ASN B 1 124 ? -1.872 5.906 6.406 1 94.81 124 ASN B N 1
ATOM 2427 C CA . ASN B 1 124 ? -0.831 6.633 7.129 1 94.81 124 ASN B CA 1
ATOM 2428 C C . ASN B 1 124 ? 0.549 6.375 6.527 1 94.81 124 ASN B C 1
ATOM 2430 O O . ASN B 1 124 ? 1.568 6.629 7.172 1 94.81 124 ASN B O 1
ATOM 2434 N N . THR B 1 125 ? 0.551 5.859 5.359 1 95.69 125 THR B N 1
ATOM 2435 C CA . THR B 1 125 ? 1.792 5.559 4.652 1 95.69 125 THR B CA 1
ATOM 2436 C C . THR B 1 125 ? 1.91 6.406 3.385 1 95.69 125 THR B C 1
ATOM 2438 O O . THR B 1 125 ? 1.105 6.266 2.461 1 95.69 125 THR B O 1
ATOM 2441 N N . PHE B 1 126 ? 2.945 7.254 3.334 1 97.88 126 PHE B N 1
ATOM 2442 C CA . PHE B 1 126 ? 3.141 8.109 2.17 1 97.88 126 PHE B CA 1
ATOM 2443 C C . PHE B 1 126 ? 3.375 7.273 0.917 1 97.88 126 PHE B C 1
ATOM 2445 O O . PHE B 1 126 ? 2.844 7.586 -0.151 1 97.88 126 PHE B O 1
ATOM 2452 N N . GLY B 1 127 ? 4.152 6.316 1.072 1 97.5 127 GLY B N 1
ATOM 2453 C CA . GLY B 1 127 ? 4.605 5.434 0.007 1 97.5 127 GLY B CA 1
ATOM 2454 C C . GLY B 1 127 ? 5.602 4.395 0.477 1 97.5 127 GLY B C 1
ATOM 2455 O O . GLY B 1 127 ? 5.645 4.055 1.661 1 97.5 127 GLY B O 1
ATOM 2456 N N . PHE B 1 128 ? 6.309 3.865 -0.495 1 97 128 PHE B N 1
ATOM 2457 C CA . PHE B 1 128 ? 7.266 2.805 -0.199 1 97 128 PHE B CA 1
ATOM 2458 C C . PHE B 1 128 ? 8.586 3.049 -0.92 1 97 128 PHE B C 1
ATOM 2460 O O . PHE B 1 128 ? 8.609 3.641 -2.002 1 97 128 PHE B O 1
ATOM 2467 N N . VAL B 1 129 ? 9.578 2.555 -0.255 1 97.56 129 VAL B N 1
ATOM 2468 C CA . VAL B 1 129 ? 10.891 2.58 -0.887 1 97.56 129 VAL B CA 1
ATOM 2469 C C . VAL B 1 129 ? 11.469 1.167 -0.939 1 97.56 129 VAL B C 1
ATOM 2471 O O . VAL B 1 129 ? 11.117 0.315 -0.12 1 97.56 129 VAL B O 1
ATOM 2474 N N . ARG B 1 130 ? 12.297 0.967 -1.871 1 96.81 130 ARG B N 1
ATOM 2475 C CA . ARG B 1 130 ? 13.016 -0.299 -1.971 1 96.81 130 ARG B CA 1
ATOM 2476 C C . ARG B 1 130 ? 14.328 -0.245 -1.204 1 96.81 130 ARG B C 1
ATOM 2478 O O . ARG B 1 130 ? 15.062 0.74 -1.293 1 96.81 130 ARG B O 1
ATOM 2485 N N . ILE B 1 131 ? 14.539 -1.327 -0.445 1 96.75 131 ILE B N 1
ATOM 2486 C CA . ILE B 1 131 ? 15.781 -1.405 0.323 1 96.75 131 ILE B CA 1
ATOM 2487 C C . ILE B 1 131 ? 16.734 -2.404 -0.332 1 96.75 131 ILE B C 1
ATOM 2489 O O . ILE B 1 131 ? 16.312 -3.498 -0.724 1 96.75 131 ILE B O 1
ATOM 2493 N N . GLY B 1 132 ? 17.938 -1.956 -0.546 1 96.56 132 GLY B N 1
ATOM 2494 C CA . GLY B 1 132 ? 18.953 -2.84 -1.093 1 96.56 132 GLY B CA 1
ATOM 2495 C C . GLY B 1 132 ? 19.375 -3.928 -0.126 1 96.56 132 GLY B C 1
ATOM 2496 O O . GLY B 1 132 ? 19 -3.902 1.05 1 96.56 132 GLY B O 1
ATOM 2497 N N . SER B 1 133 ? 20.156 -4.898 -0.671 1 95.81 133 SER B N 1
ATOM 2498 C CA . SER B 1 133 ? 20.656 -6 0.149 1 95.81 133 SER B CA 1
ATOM 2499 C C . SER B 1 133 ? 21.547 -5.488 1.276 1 95.81 133 SER B C 1
ATOM 2501 O O . SER B 1 133 ? 21.688 -6.148 2.309 1 95.81 133 SER B O 1
ATOM 2503 N N . ASP B 1 134 ? 22.078 -4.281 1.114 1 96.56 134 ASP B N 1
ATOM 2504 C CA . ASP B 1 134 ? 22.969 -3.709 2.119 1 96.56 134 ASP B CA 1
ATOM 2505 C C . ASP B 1 134 ? 22.188 -2.951 3.184 1 96.56 134 ASP B C 1
ATOM 2507 O O . ASP B 1 134 ? 22.766 -2.342 4.082 1 96.56 134 ASP B O 1
ATOM 2511 N N . GLY B 1 135 ? 20.906 -2.914 2.98 1 96.44 135 GLY B N 1
ATOM 2512 C CA . GLY B 1 135 ? 20.062 -2.305 3.992 1 96.44 135 GLY B CA 1
ATOM 2513 C C . GLY B 1 135 ? 19.875 -0.812 3.795 1 96.44 135 GLY B C 1
ATOM 2514 O O . GLY B 1 135 ? 19.391 -0.119 4.688 1 96.44 135 GLY B O 1
ATOM 2515 N N . THR B 1 136 ? 20.234 -0.328 2.66 1 96.94 136 THR B N 1
ATOM 2516 C CA . THR B 1 136 ? 20.109 1.105 2.422 1 96.94 136 THR B CA 1
ATOM 2517 C C . THR B 1 136 ? 18.984 1.394 1.438 1 96.94 136 THR B C 1
ATOM 2519 O O . THR B 1 136 ? 18.656 0.552 0.601 1 96.94 136 THR B O 1
ATOM 2522 N N . ILE B 1 137 ? 18.422 2.545 1.566 1 97.38 137 ILE B N 1
ATOM 2523 C CA . ILE B 1 137 ? 17.344 2.959 0.662 1 97.38 137 ILE B CA 1
ATOM 2524 C C . ILE B 1 137 ? 17.906 3.17 -0.741 1 97.38 137 ILE B C 1
ATOM 2526 O O . ILE B 1 137 ? 18.859 3.934 -0.925 1 97.38 137 ILE B O 1
ATOM 2530 N N . LEU B 1 138 ? 17.328 2.51 -1.666 1 96.5 138 LEU B N 1
ATOM 2531 C CA . LEU B 1 138 ? 17.766 2.691 -3.047 1 96.5 138 LEU B CA 1
ATOM 2532 C C . LEU B 1 138 ? 17.281 4.027 -3.598 1 96.5 138 LEU B C 1
ATOM 2534 O O . LEU B 1 138 ? 16.141 4.422 -3.365 1 96.5 138 LEU B O 1
ATOM 2538 N N . ASN B 1 139 ? 18.125 4.691 -4.34 1 90.75 139 ASN B N 1
ATOM 2539 C CA . ASN B 1 139 ? 17.781 5.984 -4.918 1 90.75 139 ASN B CA 1
ATOM 2540 C C . ASN B 1 139 ? 16.641 5.867 -5.918 1 90.75 139 ASN B C 1
ATOM 2542 O O . ASN B 1 139 ? 16.578 4.902 -6.684 1 90.75 139 ASN B O 1
ATOM 2546 N N . ASP B 1 140 ? 15.742 6.805 -5.941 1 93.88 140 ASP B N 1
ATOM 2547 C CA . ASP B 1 140 ? 14.648 6.938 -6.902 1 93.88 140 ASP B CA 1
ATOM 2548 C C . ASP B 1 140 ? 13.711 5.738 -6.832 1 93.88 140 ASP B C 1
ATOM 2550 O O . ASP B 1 140 ? 13.172 5.301 -7.852 1 93.88 140 ASP B O 1
ATOM 2554 N N . SER B 1 141 ? 13.648 5.164 -5.664 1 96.69 141 SER B N 1
ATOM 2555 C CA . SER B 1 141 ? 12.828 3.967 -5.535 1 96.69 141 SER B CA 1
ATOM 2556 C C . SER B 1 141 ? 11.469 4.293 -4.914 1 96.69 141 SER B C 1
ATOM 2558 O O . SER B 1 141 ? 10.594 3.43 -4.84 1 96.69 141 SER B O 1
ATOM 2560 N N . TYR B 1 142 ? 11.328 5.527 -4.555 1 97.94 142 TYR B N 1
ATOM 2561 C CA . TYR B 1 142 ? 10.094 5.922 -3.889 1 97.94 142 TYR B CA 1
ATOM 2562 C C . TYR B 1 142 ? 8.891 5.727 -4.805 1 97.94 142 TYR B C 1
ATOM 2564 O O . TYR B 1 142 ? 8.891 6.199 -5.945 1 97.94 142 TYR B O 1
ATOM 2572 N N . GLN B 1 143 ? 7.91 4.988 -4.301 1 97.38 143 GLN B N 1
ATOM 2573 C CA . GLN B 1 143 ? 6.637 4.777 -4.984 1 97.38 143 GLN B CA 1
ATOM 2574 C C . GLN B 1 143 ? 5.473 5.328 -4.164 1 97.38 143 GLN B C 1
ATOM 2576 O O . GLN B 1 143 ? 5.305 4.969 -2.996 1 97.38 143 GLN B O 1
ATOM 2581 N N . VAL B 1 144 ? 4.629 6.078 -4.848 1 97.56 144 VAL B N 1
ATOM 2582 C CA . VAL B 1 144 ? 3.521 6.77 -4.195 1 97.56 144 VAL B CA 1
ATOM 2583 C C . VAL B 1 144 ? 2.451 5.758 -3.785 1 97.56 144 VAL B C 1
ATOM 2585 O O . VAL B 1 144 ? 2.145 4.832 -4.539 1 97.56 144 VAL B O 1
ATOM 2588 N N . ASN B 1 145 ? 1.963 5.848 -2.584 1 96.75 145 ASN B N 1
ATOM 2589 C CA . ASN B 1 145 ? 0.746 5.18 -2.141 1 96.75 145 ASN B CA 1
ATOM 2590 C C . ASN B 1 145 ? -0.478 6.078 -2.295 1 96.75 145 ASN B C 1
ATOM 2592 O O . ASN B 1 145 ? -0.654 7.031 -1.533 1 96.75 145 ASN B O 1
ATOM 2596 N N . ASP B 1 146 ? -1.347 5.707 -3.125 1 94.5 146 ASP B N 1
ATOM 2597 C CA . ASP B 1 146 ? -2.482 6.551 -3.482 1 94.5 146 ASP B CA 1
ATOM 2598 C C . ASP B 1 146 ? -3.553 6.52 -2.393 1 94.5 146 ASP B C 1
ATOM 2600 O O . ASP B 1 146 ? -4.477 7.336 -2.402 1 94.5 146 ASP B O 1
ATOM 2604 N N . LEU B 1 147 ? -3.4 5.637 -1.45 1 94.69 147 LEU B N 1
ATOM 2605 C CA . LEU B 1 147 ? -4.398 5.52 -0.392 1 94.69 147 LEU B CA 1
ATOM 2606 C C . LEU B 1 147 ? -4.066 6.453 0.769 1 94.69 147 LEU B C 1
ATOM 2608 O O . LEU B 1 147 ? -4.875 6.621 1.685 1 94.69 147 LEU B O 1
ATOM 2612 N N . TYR B 1 148 ? -2.873 7.082 0.703 1 96.25 148 TYR B N 1
ATOM 2613 C CA . TYR B 1 148 ? -2.496 8.016 1.755 1 96.25 148 TYR B CA 1
ATOM 2614 C C . TYR B 1 148 ? -3.475 9.18 1.825 1 96.25 148 TYR B C 1
ATOM 2616 O O . TYR B 1 148 ? -3.914 9.695 0.793 1 96.25 148 TYR B O 1
ATOM 2624 N N . LYS B 1 149 ? -3.73 9.641 3.049 1 95.81 149 LYS B N 1
ATOM 2625 C CA . LYS B 1 149 ? -4.594 10.789 3.279 1 95.81 149 LYS B CA 1
ATOM 2626 C C . LYS B 1 149 ? -3.914 11.812 4.191 1 95.81 149 LYS B C 1
ATOM 2628 O O . LYS B 1 149 ? -3.281 11.445 5.18 1 95.81 149 LYS B O 1
ATOM 2633 N N . LEU B 1 150 ? -4.117 13.039 3.875 1 97.94 150 LEU B N 1
ATOM 2634 C CA . LEU B 1 150 ? -3.512 14.117 4.652 1 97.94 150 LEU B CA 1
ATOM 2635 C C . LEU B 1 150 ? -4.141 14.203 6.039 1 97.94 150 LEU B C 1
ATOM 2637 O O . LEU B 1 150 ? -3.488 14.633 6.992 1 97.94 150 LEU B O 1
ATOM 2641 N N . VAL B 1 151 ? -5.41 13.867 6.09 1 97.25 151 VAL B N 1
ATOM 2642 C CA . VAL B 1 151 ? -6.125 13.82 7.363 1 97.25 151 VAL B CA 1
ATOM 2643 C C . VAL B 1 151 ? -6.859 12.492 7.492 1 97.25 151 VAL B C 1
ATOM 2645 O O . VAL B 1 151 ? -7.57 12.07 6.57 1 97.25 151 VAL B O 1
ATOM 2648 N N . THR B 1 152 ? -6.598 11.797 8.539 1 95 152 THR B N 1
ATOM 2649 C CA . THR B 1 152 ? -7.285 10.547 8.852 1 95 152 THR B CA 1
ATOM 2650 C C . THR B 1 152 ? -7.926 10.617 10.234 1 95 152 THR B C 1
ATOM 2652 O O . THR B 1 152 ? -7.934 11.68 10.867 1 95 152 THR B O 1
ATOM 2655 N N . SER B 1 153 ? -8.508 9.484 10.672 1 92.12 153 SER B N 1
ATOM 2656 C CA . SER B 1 153 ? -9.086 9.422 12.008 1 92.12 153 SER B CA 1
ATOM 2657 C C . SER B 1 153 ? -8.023 9.625 13.086 1 92.12 153 SER B C 1
ATOM 2659 O O . SER B 1 153 ? -8.344 9.938 14.234 1 92.12 153 SER B O 1
ATOM 2661 N N . ASP B 1 154 ? -6.75 9.469 12.719 1 93.56 154 ASP B N 1
ATOM 2662 C CA . ASP B 1 154 ? -5.637 9.633 13.641 1 93.56 154 ASP B CA 1
ATOM 2663 C C . ASP B 1 154 ? -5.176 11.086 13.695 1 93.56 154 ASP B C 1
ATOM 2665 O O . ASP B 1 154 ? -4.32 11.445 14.508 1 93.56 154 ASP B O 1
ATOM 2669 N N . GLY B 1 155 ? -5.785 11.961 12.852 1 95.62 155 GLY B N 1
ATOM 2670 C CA . GLY B 1 155 ? -5.418 13.367 12.844 1 95.62 155 GLY B CA 1
ATOM 2671 C C . GLY B 1 155 ? -4.766 13.805 11.547 1 95.62 155 GLY B C 1
ATOM 2672 O O . GLY B 1 155 ? -4.746 13.055 10.57 1 95.62 155 GLY B O 1
ATOM 2673 N N . PRO B 1 156 ? -4.305 15.078 11.508 1 97.69 156 PRO B N 1
ATOM 2674 C CA . PRO B 1 156 ? -3.643 15.594 10.305 1 97.69 156 PRO B CA 1
ATOM 2675 C C . PRO B 1 156 ? -2.203 15.102 10.172 1 97.69 156 PRO B C 1
ATOM 2677 O O . PRO B 1 156 ? -1.634 14.578 11.125 1 97.69 156 PRO B O 1
ATOM 2680 N N . ILE B 1 157 ? -1.64 15.32 9.047 1 98.06 157 ILE B N 1
ATOM 2681 C CA . ILE B 1 157 ? -0.297 14.906 8.648 1 98.06 157 ILE B CA 1
ATOM 2682 C C . ILE B 1 157 ? 0.718 15.414 9.68 1 98.06 157 ILE B C 1
ATOM 2684 O O . ILE B 1 157 ? 0.59 16.531 10.195 1 98.06 157 ILE B O 1
ATOM 2688 N N . LYS B 1 158 ? 1.691 14.578 9.969 1 97.88 158 LYS B N 1
ATOM 2689 C CA . LYS B 1 158 ? 2.92 14.906 10.695 1 97.88 158 LYS B CA 1
ATOM 2690 C C . LYS B 1 158 ? 4.129 14.242 10.039 1 97.88 158 LYS B C 1
ATOM 2692 O O . LYS B 1 158 ? 4.105 13.047 9.742 1 97.88 158 LYS B O 1
ATOM 2697 N N . VAL B 1 159 ? 5.156 15.07 9.789 1 97.81 159 VAL B N 1
ATOM 2698 C CA . VAL B 1 159 ? 6.328 14.531 9.102 1 97.81 159 VAL B CA 1
ATOM 2699 C C . VAL B 1 159 ? 7.527 14.531 10.039 1 97.81 159 VAL B C 1
ATOM 2701 O O . VAL B 1 159 ? 7.457 15.07 11.148 1 97.81 159 VAL B O 1
ATOM 2704 N N . SER B 1 160 ? 8.57 13.812 9.664 1 96.88 160 SER B N 1
ATOM 2705 C CA . SER B 1 160 ? 9.812 13.836 10.438 1 96.88 160 SER B CA 1
ATOM 2706 C C . SER B 1 160 ? 10.391 15.242 10.5 1 96.88 160 SER B C 1
ATOM 2708 O O . SER B 1 160 ? 10.062 16.094 9.672 1 96.88 160 SER B O 1
ATOM 2710 N N . ASP B 1 161 ? 11.281 15.445 11.469 1 97.06 161 ASP B N 1
ATOM 2711 C CA . ASP B 1 161 ? 11.93 16.75 11.586 1 97.06 161 ASP B CA 1
ATOM 2712 C C . ASP B 1 161 ? 12.695 17.094 10.312 1 97.06 161 ASP B C 1
ATOM 2714 O O . ASP B 1 161 ? 12.664 18.25 9.859 1 97.06 161 ASP B O 1
ATOM 2718 N N . TYR B 1 162 ? 13.344 16.172 9.789 1 98.06 162 TYR B N 1
ATOM 2719 C CA . TYR B 1 162 ? 14.117 16.391 8.578 1 98.06 162 TYR B CA 1
ATOM 2720 C C . TYR B 1 162 ? 13.211 16.797 7.418 1 98.06 162 TYR B C 1
ATOM 2722 O O . TYR B 1 162 ? 13.461 17.797 6.75 1 98.06 162 TYR B O 1
ATOM 2730 N N . LEU B 1 163 ? 12.148 16.047 7.164 1 97.56 163 LEU B N 1
ATOM 2731 C CA . LEU B 1 163 ? 11.227 16.359 6.074 1 97.56 163 LEU B CA 1
ATOM 2732 C C . LEU B 1 163 ? 10.539 17.688 6.312 1 97.56 163 LEU B C 1
ATOM 2734 O O . LEU B 1 163 ? 10.242 18.422 5.359 1 97.56 163 LEU B O 1
ATOM 2738 N N . HIS B 1 164 ? 10.266 17.906 7.566 1 97.81 164 HIS B N 1
ATOM 2739 C CA . HIS B 1 164 ? 9.672 19.203 7.918 1 97.81 164 HIS B CA 1
ATOM 2740 C C . HIS B 1 164 ? 10.562 20.359 7.477 1 97.81 164 HIS B C 1
ATOM 2742 O O . HIS B 1 164 ? 10.078 21.312 6.875 1 97.81 164 HIS B O 1
ATOM 2748 N N . GLU B 1 165 ? 11.781 20.266 7.789 1 96.88 165 GLU B N 1
ATOM 2749 C CA . GLU B 1 165 ? 12.734 21.297 7.391 1 96.88 165 GLU B CA 1
ATOM 2750 C C . GLU B 1 165 ? 12.75 21.484 5.875 1 96.88 165 GLU B C 1
ATOM 2752 O O . GLU B 1 165 ? 12.703 22.609 5.387 1 96.88 165 GLU B O 1
ATOM 2757 N N . LYS B 1 166 ? 12.781 20.391 5.156 1 96.31 166 LYS B N 1
ATOM 2758 C CA . LYS B 1 166 ? 12.805 20.453 3.699 1 96.31 166 LYS B CA 1
ATOM 2759 C C . LYS B 1 166 ? 11.516 21.062 3.148 1 96.31 166 LYS B C 1
ATOM 2761 O O . LYS B 1 166 ? 11.547 21.812 2.172 1 96.31 166 LYS B O 1
ATOM 2766 N N . LEU B 1 167 ? 10.453 20.703 3.77 1 95.38 167 LEU B N 1
ATOM 2767 C CA . LEU B 1 167 ? 9.148 21.203 3.348 1 95.38 167 LEU B CA 1
ATOM 2768 C C . LEU B 1 167 ? 9.07 22.719 3.527 1 95.38 167 LEU B C 1
ATOM 2770 O O . LEU B 1 167 ? 8.641 23.422 2.619 1 95.38 167 LEU B O 1
ATOM 2774 N N . VAL B 1 168 ? 9.43 23.203 4.652 1 94.12 168 VAL B N 1
ATOM 2775 C CA . VAL B 1 168 ? 9.375 24.625 4.949 1 94.12 168 VAL B CA 1
ATOM 2776 C C . VAL B 1 168 ? 10.297 25.391 3.996 1 94.12 168 VAL B C 1
ATOM 2778 O O . VAL B 1 168 ? 9.938 26.469 3.506 1 94.12 168 VAL B O 1
ATOM 2781 N N . GLU B 1 169 ? 11.43 24.812 3.719 1 93.12 169 GLU B N 1
ATOM 2782 C CA . GLU B 1 169 ? 12.367 25.422 2.785 1 93.12 169 GLU B CA 1
ATOM 2783 C C . GLU B 1 169 ? 11.75 25.562 1.396 1 93.12 169 GLU B C 1
ATOM 2785 O O . GLU B 1 169 ? 11.984 26.562 0.706 1 93.12 169 GLU B O 1
ATOM 2790 N N . GLU B 1 170 ? 11.016 24.609 1.031 1 90 170 GLU B N 1
ATOM 2791 C CA . GLU B 1 170 ? 10.445 24.594 -0.312 1 90 170 GLU B CA 1
ATOM 2792 C C . GLU B 1 170 ? 9.211 25.484 -0.393 1 90 170 GLU B C 1
ATOM 2794 O O . GLU B 1 170 ? 8.922 26.062 -1.443 1 90 170 GLU B O 1
ATOM 2799 N N . LEU B 1 171 ? 8.445 25.547 0.625 1 85.38 171 LEU B N 1
ATOM 2800 C CA . LEU B 1 171 ? 7.18 26.266 0.613 1 85.38 171 LEU B CA 1
ATOM 2801 C C . LEU B 1 171 ? 7.406 27.75 0.883 1 85.38 171 LEU B C 1
ATOM 2803 O O . LEU B 1 171 ? 6.586 28.594 0.499 1 85.38 171 LEU B O 1
ATOM 2807 N N . ASP B 1 172 ? 8.32 28.109 1.63 1 75.06 172 ASP B N 1
ATOM 2808 C CA . ASP B 1 172 ? 8.602 29.5 1.944 1 75.06 172 ASP B CA 1
ATOM 2809 C C . ASP B 1 172 ? 9.586 30.094 0.944 1 75.06 172 ASP B C 1
ATOM 2811 O O . ASP B 1 172 ? 9.461 31.266 0.564 1 75.06 172 ASP B O 1
#

Foldseek 3Di:
DDPPPPPPPPPPPVPQDWAAQPVDRQKIWGDDPPQKIFIDSDSDPVFDTQAIFGDPCRNPDADAPVGTDDGDVVLLVVLLVLCLVCVLVACVVFVVLQVAEQHKDFPFFPLDPDDVVDDDDLQRTQFIFGAHNNSGTDHSRTDGRPSHDQHHRSGGTHHDPVSSVVSHVVRD/DDPPPPPPPPPPPVPQDWAAQPVDRQKIWGDDPPQKIFIDSDSDPVWDTQAIFGDPCRNPDADAPVGTDDGDVVLLVVLLVLCLVCVLVDCVVLVVLQVAEQHKDFPFFVLDPDDPVDDDDLQGTQFIFGAHNNSGTDHSRTDGRPNHDQHHRSGGTHHDPVSSVVSHVVRD

pLDDT: mean 88.56, std 16.09, range [32.25, 98.06]

Solvent-accessible surface area (backbone atoms only — not comparable to full-atom values): 19726 Å² total; per-residue (Å²): 136,85,81,76,78,77,76,76,75,71,76,73,71,71,80,67,63,74,36,64,39,78,92,46,89,64,39,22,33,34,64,55,69,93,34,32,26,38,31,20,66,43,86,52,81,85,36,74,37,54,27,35,30,58,43,90,50,62,73,79,50,80,68,36,60,86,37,44,75,44,78,29,63,67,40,54,52,49,50,52,51,49,44,50,72,43,48,72,74,28,59,86,52,47,71,55,27,51,81,26,48,67,30,71,39,76,42,63,40,55,53,52,78,86,45,95,67,43,67,74,53,61,46,42,18,55,22,34,32,37,20,34,81,86,14,42,64,43,82,84,37,60,40,84,35,85,64,37,47,63,53,34,96,77,27,51,73,34,69,53,72,62,56,44,54,54,48,42,64,71,55,104,135,86,80,77,79,78,77,77,74,71,75,73,70,72,78,67,64,73,36,64,40,78,92,46,88,65,38,23,34,34,64,55,70,92,34,32,27,37,32,20,66,44,87,53,81,85,37,73,36,54,28,36,32,59,43,89,50,62,75,79,49,80,69,37,61,84,38,43,74,43,79,30,63,69,40,54,51,50,50,52,52,49,44,50,72,43,48,73,73,28,62,86,53,48,72,55,27,52,84,26,48,67,30,72,39,77,44,64,38,54,54,52,77,80,46,94,67,42,68,73,52,61,47,41,18,53,24,33,32,38,20,34,82,86,15,42,64,44,82,84,39,59,39,84,35,88,64,38,47,64,53,35,95,79,28,50,74,33,70,54,72,63,56,44,52,55,47,43,64,71,54,104

Secondary structure (DSSP, 8-state):
------------------EE-TT-SS-EEEE-STTEEEEESSS-TTSPEEEEEE-S-TTTPPP-TTTEEEE-HHHHHHHHHHHHHHGGG-HHHHHHHGGGTTSEEEEE-TTS---TTSPPPGGGEEEEEEB-TTS-BPTT--EE-TT--SEETTEE----HHHHHHHHHHH-/------------------EE-TT-SS-EEEE-STTEEEEESSS-TTSPEEEEEE-S-TTT----TTTEEEE-HHHHHHHHHHHHHHGGG-HHHHHHHGGGTTSEEEEE-TTS---TTSPPPGGGEEEEEEB-TTS-BPTT--EE-TT--SEETTEE----HHHHHHHHHHH-

Sequence (344 aa):
MLKLRQSLKSIHSQRRTLITYSKQNQLYIHPKSNNKNLVSFSKNPESLAIGEFYSSNPENEEITTKNFISENKEFLNKLHELIKKHIADDFTYAVESASYADQHMPVYDLRVTPNYQRQPDVENTFGFVRIGSDGTILNDSYQVNDLYKLVTSDGPIKVSDYLHEKLVEELDMLKLRQSLKSIHSQRRTLITYSKQNQLYIHPKSNNKNLVSFSKNPESLAIGEFYSSNPENEEITTKNFISENKEFLNKLHELIKKHIADDFTYAVESASYADQHMPVYDLRVTPNYQRQPDVENTFGFVRIGSDGTILNDSYQVNDLYKLVTSDGPIKVSDYLHEKLVEELD

Organism: Wickerhamomyces anomalus (strain ATCC 58044 / CBS 1984 / NCYC 433 / NRRL Y-366-8) (NCBI:txid683960)

Radius of gyration: 27.58 Å; Cα contacts (8 Å, |Δi|>4): 616; chains: 2; bounding box: 43×112×85 Å